Protein AF-A0AA97DVW9-F1 (afdb_monomer)

Sequence (225 aa):
MILDAFKMPPRTAIQIADRVIATLSNMPKGSKIDILMLTTLLCFNEEDSKQFQRIISDDFSYKDKNDKEKGITGYIENRFSHYKSDFEMHFNPQIDHPKFDVVQRPFRENNYPEGTYLIPFLNYLQDLCSIYTSAYDGSMIKFSLLGTSGIEGTKYQRAQAELYEKQQRRGKYDIEKPFSEGALWLETLYYQGCFYDVTLSKYADYVELASALDWIDGDTSSDNA

pLDDT: mean 79.71, std 15.18, range [34.66, 94.12]

Structure (mmCIF, N/CA/C/O backbone):
data_AF-A0AA97DVW9-F1
#
_entry.id   AF-A0AA97DVW9-F1
#
loop_
_atom_site.group_PDB
_atom_site.id
_atom_site.type_symbol
_atom_site.label_atom_id
_atom_site.label_alt_id
_atom_site.label_comp_id
_atom_site.label_asym_id
_atom_site.label_entity_id
_atom_site.label_seq_id
_atom_site.pdbx_PDB_ins_code
_atom_site.Cartn_x
_atom_site.Cartn_y
_atom_site.Cartn_z
_atom_site.occupancy
_atom_site.B_iso_or_equiv
_atom_site.auth_seq_id
_atom_site.auth_comp_id
_atom_site.auth_asym_id
_atom_site.auth_atom_id
_atom_site.pdbx_PDB_model_num
ATOM 1 N N . MET A 1 1 ? 6.714 1.897 11.878 1.00 77.38 1 MET A N 1
ATOM 2 C CA . MET A 1 1 ? 6.278 2.871 10.853 1.00 77.38 1 MET A CA 1
ATOM 3 C C . MET A 1 1 ? 4.759 3.019 10.771 1.00 77.38 1 MET A C 1
ATOM 5 O O . MET A 1 1 ? 4.289 4.052 11.211 1.00 77.38 1 MET A O 1
ATOM 9 N N . ILE A 1 2 ? 3.963 2.037 10.300 1.00 88.00 2 ILE A N 1
ATOM 10 C CA . ILE A 1 2 ? 2.479 2.154 10.339 1.00 88.00 2 ILE A CA 1
ATOM 11 C C . ILE A 1 2 ? 1.990 2.275 11.789 1.00 88.00 2 ILE A C 1
ATOM 13 O O . ILE A 1 2 ? 1.338 3.249 12.140 1.00 88.00 2 ILE A O 1
ATOM 17 N N . LEU A 1 3 ? 2.383 1.337 12.654 1.00 91.25 3 LEU A N 1
ATOM 18 C CA . LEU A 1 3 ? 2.019 1.350 14.078 1.00 91.25 3 LEU A CA 1
ATOM 19 C C . LEU A 1 3 ? 2.418 2.675 14.758 1.00 91.25 3 LEU A C 1
ATOM 21 O O . LEU A 1 3 ? 1.626 3.259 15.494 1.00 91.25 3 LEU A O 1
ATOM 25 N N . ASP A 1 4 ? 3.601 3.200 14.429 1.00 89.00 4 ASP A N 1
ATOM 26 C CA . ASP A 1 4 ? 4.092 4.483 14.951 1.00 89.00 4 ASP A CA 1
ATOM 27 C C . ASP A 1 4 ? 3.303 5.685 14.414 1.00 89.00 4 ASP A C 1
ATOM 29 O O . ASP A 1 4 ? 3.023 6.618 15.164 1.00 89.00 4 ASP A O 1
ATOM 33 N N . ALA A 1 5 ? 2.915 5.677 13.133 1.00 89.81 5 ALA A N 1
ATOM 34 C CA . ALA A 1 5 ? 2.100 6.731 12.523 1.00 89.81 5 ALA A CA 1
ATOM 35 C C . ALA A 1 5 ? 0.722 6.840 13.193 1.00 89.81 5 ALA A C 1
ATOM 37 O O . ALA A 1 5 ? 0.203 7.938 13.423 1.00 89.81 5 ALA A O 1
ATOM 38 N N . PHE A 1 6 ? 0.163 5.691 13.565 1.00 91.69 6 PHE A N 1
ATOM 39 C CA . PHE A 1 6 ? -1.062 5.587 14.349 1.00 91.69 6 PHE A CA 1
ATOM 40 C C . PHE A 1 6 ? -0.841 5.807 15.853 1.00 91.69 6 PHE A C 1
ATOM 42 O O . PHE A 1 6 ? -1.810 5.948 16.591 1.00 91.69 6 PHE A O 1
ATOM 49 N N . LYS A 1 7 ? 0.416 5.926 16.305 1.00 92.19 7 LYS A N 1
ATOM 50 C CA . LYS A 1 7 ? 0.812 6.064 17.717 1.00 92.19 7 LYS A CA 1
ATOM 51 C C . LYS A 1 7 ? 0.292 4.919 18.590 1.00 92.19 7 LYS A C 1
ATOM 53 O O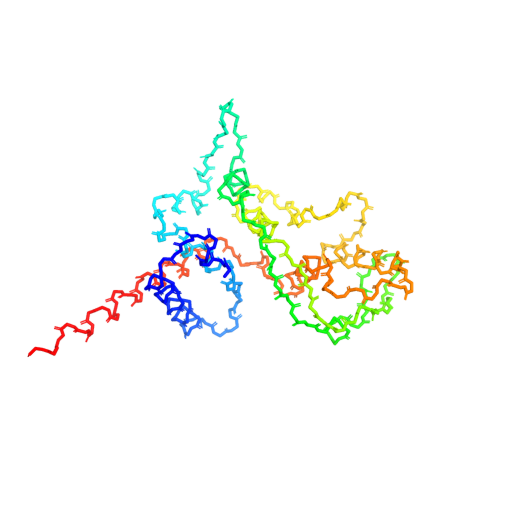 . LYS A 1 7 ? -0.085 5.134 19.742 1.00 92.19 7 LYS A O 1
ATOM 58 N N . MET A 1 8 ? 0.282 3.708 18.038 1.00 93.50 8 MET A N 1
ATOM 59 C CA . MET A 1 8 ? -0.16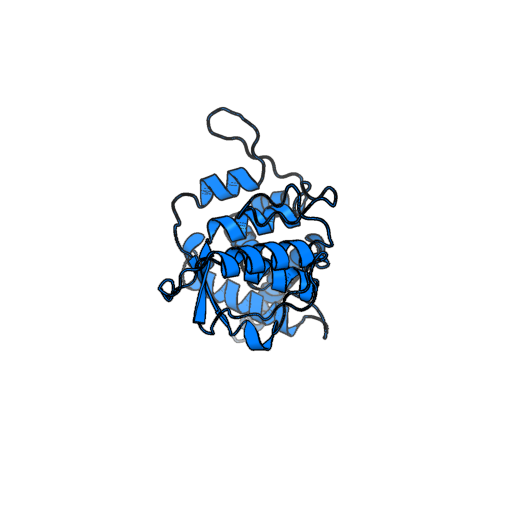9 2.516 18.746 1.00 93.50 8 MET A CA 1
ATOM 60 C C . MET A 1 8 ? 0.752 2.234 19.944 1.00 93.50 8 MET A C 1
ATOM 62 O O . MET A 1 8 ? 1.974 2.183 19.773 1.00 93.50 8 MET A O 1
ATOM 66 N N . PRO A 1 9 ? 0.209 2.040 21.161 1.00 94.12 9 PRO A N 1
ATOM 67 C CA . PRO A 1 9 ? 1.008 1.630 22.309 1.00 94.12 9 PRO A CA 1
ATOM 68 C C . PRO A 1 9 ? 1.728 0.299 22.041 1.00 94.12 9 PRO A C 1
ATOM 70 O O . PRO A 1 9 ? 1.182 -0.540 21.325 1.00 94.12 9 PRO A O 1
ATOM 73 N N . PRO A 1 10 ? 2.890 0.029 22.669 1.00 93.50 10 PRO A N 1
ATOM 74 C CA . PRO A 1 10 ? 3.650 -1.201 22.425 1.00 93.50 10 PRO A CA 1
ATOM 75 C C . PRO A 1 10 ? 2.830 -2.489 22.572 1.00 93.50 10 PRO A C 1
ATOM 77 O O . PRO A 1 10 ? 2.961 -3.399 21.762 1.00 93.50 10 PRO A O 1
ATOM 80 N N . ARG A 1 11 ? 1.938 -2.553 23.570 1.00 92.12 11 ARG A N 1
ATOM 81 C CA . ARG A 1 11 ? 1.047 -3.705 23.770 1.00 92.12 11 ARG A CA 1
ATOM 82 C C . ARG A 1 11 ? 0.093 -3.903 22.587 1.00 92.12 11 ARG A C 1
ATOM 84 O O . ARG A 1 11 ? -0.017 -5.011 22.081 1.00 92.12 11 ARG A O 1
ATOM 91 N N . THR A 1 12 ? -0.552 -2.833 22.138 1.00 92.94 12 THR A N 1
ATOM 92 C CA . THR A 1 12 ? -1.476 -2.849 20.998 1.00 92.94 12 THR A CA 1
ATOM 93 C C . THR A 1 12 ? -0.752 -3.171 19.692 1.00 92.94 12 THR A C 1
ATOM 95 O O . THR A 1 12 ? -1.245 -3.937 18.875 1.00 92.94 12 THR A O 1
ATOM 98 N N . ALA A 1 13 ? 0.461 -2.645 19.512 1.00 93.44 13 ALA A N 1
ATOM 99 C CA . ALA A 1 13 ? 1.321 -2.960 18.377 1.00 93.44 13 ALA A CA 1
ATOM 100 C C . ALA A 1 13 ? 1.646 -4.463 18.285 1.00 93.44 13 ALA A C 1
ATOM 102 O O . ALA A 1 13 ? 1.588 -5.026 17.194 1.00 93.44 13 ALA A O 1
ATOM 103 N N . ILE A 1 14 ? 1.941 -5.109 19.421 1.00 91.56 14 ILE A N 1
ATOM 104 C CA . ILE A 1 14 ? 2.152 -6.564 19.496 1.00 91.56 14 ILE A CA 1
ATOM 105 C C . ILE A 1 14 ? 0.872 -7.309 19.107 1.00 91.56 14 ILE A C 1
ATOM 107 O O . ILE A 1 14 ? 0.920 -8.157 18.226 1.00 91.56 14 ILE A O 1
ATOM 111 N N . GLN A 1 15 ? -0.279 -6.925 19.667 1.00 91.44 15 GLN A N 1
ATOM 112 C CA . GLN A 1 15 ? -1.566 -7.554 19.339 1.00 91.44 15 GLN A CA 1
ATOM 113 C C . GLN A 1 15 ? -1.903 -7.448 17.846 1.00 91.44 15 GLN A C 1
ATOM 115 O O . GLN A 1 15 ? -2.330 -8.420 17.232 1.00 91.44 15 GLN A O 1
ATOM 120 N N . ILE A 1 16 ? -1.664 -6.289 17.226 1.00 93.50 16 ILE A N 1
ATOM 121 C CA . ILE A 1 16 ? -1.853 -6.118 15.780 1.00 93.50 16 ILE A CA 1
ATOM 122 C C . ILE A 1 16 ? -0.906 -7.035 14.991 1.00 93.50 16 ILE A C 1
ATOM 124 O O . ILE A 1 16 ? -1.326 -7.629 13.999 1.00 93.50 16 ILE A O 1
ATOM 128 N N . ALA A 1 17 ? 0.353 -7.181 15.413 1.00 93.00 17 ALA A N 1
ATOM 129 C CA . ALA A 1 17 ? 1.296 -8.084 14.756 1.00 93.00 17 ALA A CA 1
ATOM 130 C C . ALA A 1 17 ? 0.859 -9.556 14.869 1.00 93.00 17 ALA A C 1
ATOM 132 O O . ALA A 1 17 ? 0.871 -10.268 13.863 1.00 93.00 17 ALA A O 1
ATOM 133 N N . ASP A 1 18 ? 0.410 -9.987 16.049 1.00 91.19 18 ASP A N 1
ATOM 134 C CA . ASP A 1 18 ? -0.100 -11.343 16.281 1.00 91.19 18 ASP A CA 1
ATOM 135 C C . ASP A 1 18 ? -1.330 -11.622 15.406 1.00 91.19 18 ASP A C 1
ATOM 137 O O . ASP A 1 18 ? -1.382 -12.635 14.706 1.00 91.19 18 ASP A O 1
ATOM 141 N N . ARG A 1 19 ? -2.262 -10.664 15.320 1.00 92.56 19 ARG A N 1
ATOM 142 C CA . ARG A 1 19 ? -3.425 -10.711 14.418 1.00 92.56 19 ARG A CA 1
ATOM 143 C C . ARG A 1 19 ? -3.036 -10.866 12.948 1.00 92.56 19 ARG A C 1
ATOM 145 O O . ARG A 1 19 ? -3.650 -11.656 12.227 1.00 92.56 19 ARG A O 1
ATOM 152 N N . VAL A 1 20 ? -2.014 -10.140 12.484 1.00 93.88 20 VAL A N 1
ATOM 153 C CA . VAL A 1 20 ? -1.488 -10.287 11.114 1.00 93.88 20 VAL A CA 1
ATOM 154 C C . VAL A 1 20 ? -0.948 -11.703 10.902 1.00 93.88 20 VAL A C 1
ATOM 156 O O . VAL A 1 20 ? -1.307 -12.348 9.918 1.00 93.88 20 VAL A O 1
ATOM 159 N N . ILE A 1 21 ? -0.135 -12.221 11.828 1.00 91.81 21 ILE A N 1
ATOM 160 C CA . ILE A 1 21 ? 0.444 -13.573 11.744 1.00 91.81 21 ILE A CA 1
ATOM 161 C C . ILE A 1 21 ? -0.654 -14.644 11.730 1.00 91.81 21 ILE A C 1
ATOM 163 O O . ILE A 1 21 ? -0.616 -15.568 10.909 1.00 91.81 21 ILE A O 1
ATOM 167 N N . ALA A 1 22 ? -1.646 -14.513 12.608 1.00 89.94 22 ALA A N 1
ATOM 168 C CA . ALA A 1 22 ? -2.754 -15.447 12.727 1.00 89.94 22 ALA A CA 1
ATOM 169 C C . ALA A 1 22 ? -3.625 -15.441 11.461 1.00 89.94 22 ALA A C 1
ATOM 171 O O . ALA A 1 22 ? -3.976 -16.505 10.946 1.00 89.94 22 ALA A O 1
ATOM 172 N N . THR A 1 23 ? -3.880 -14.258 10.891 1.00 91.00 23 THR A N 1
ATOM 173 C CA . THR A 1 23 ? -4.564 -14.119 9.597 1.00 91.00 23 THR A CA 1
ATOM 174 C C . THR A 1 23 ? -3.792 -14.852 8.505 1.00 91.00 23 THR A C 1
ATOM 176 O O . THR A 1 23 ? -4.344 -15.743 7.865 1.00 91.00 23 THR A O 1
ATOM 179 N N . LEU A 1 24 ? -2.497 -14.558 8.338 1.00 91.00 24 LEU A N 1
ATOM 180 C CA . LEU A 1 24 ? -1.650 -15.192 7.318 1.00 91.00 24 LEU A CA 1
ATOM 181 C C . LEU A 1 24 ? -1.609 -16.722 7.452 1.00 91.00 24 LEU A C 1
ATOM 183 O O . LEU A 1 24 ? -1.625 -17.428 6.445 1.00 91.00 24 LEU A O 1
ATOM 187 N N . SER A 1 25 ? -1.593 -17.236 8.683 1.00 89.62 25 SER A N 1
ATOM 188 C CA . SER A 1 25 ? -1.549 -18.677 8.967 1.00 89.62 25 SER A CA 1
ATOM 189 C C . SER A 1 25 ? -2.852 -19.404 8.622 1.00 89.62 25 SER A C 1
ATOM 191 O O . SER A 1 25 ? -2.826 -20.593 8.308 1.00 89.62 25 SER A O 1
ATOM 193 N N . ASN A 1 26 ? -3.983 -18.694 8.651 1.00 88.00 26 ASN A N 1
ATOM 194 C CA . ASN A 1 26 ? -5.309 -19.239 8.350 1.00 88.00 26 ASN A CA 1
ATOM 195 C C . ASN A 1 26 ? -5.784 -18.927 6.921 1.00 88.00 26 ASN A C 1
ATOM 197 O O . ASN A 1 26 ? -6.848 -19.385 6.500 1.00 88.00 26 ASN A O 1
ATOM 201 N N . MET A 1 27 ? -5.001 -18.175 6.144 1.00 86.56 27 MET A N 1
ATOM 202 C CA . MET A 1 27 ? -5.332 -17.880 4.756 1.00 86.56 27 MET A CA 1
ATOM 203 C C . MET A 1 27 ? -5.200 -19.126 3.863 1.00 86.56 27 MET A C 1
ATOM 205 O O . MET A 1 27 ? -4.214 -19.866 3.951 1.00 86.56 27 MET A O 1
ATOM 209 N N . PRO A 1 28 ? -6.141 -19.348 2.924 1.00 85.75 28 PRO A N 1
ATOM 210 C CA . PRO A 1 28 ? -6.018 -20.417 1.943 1.00 85.75 28 PRO A CA 1
ATOM 211 C C . PRO A 1 28 ? -4.732 -20.285 1.123 1.00 85.75 28 PRO A C 1
ATOM 213 O O . PRO A 1 28 ? -4.344 -19.179 0.727 1.00 85.75 28 PRO A O 1
ATOM 216 N N . LYS A 1 29 ? -4.099 -21.417 0.798 1.00 85.81 29 LYS A N 1
ATOM 217 C CA . LYS A 1 29 ? -2.901 -21.439 -0.055 1.00 85.81 29 LYS A CA 1
ATOM 218 C C . LYS A 1 29 ? -3.164 -20.730 -1.386 1.00 85.81 29 LYS A C 1
ATOM 220 O O . LYS A 1 29 ? -4.177 -20.973 -2.034 1.00 85.81 29 LYS A O 1
ATOM 225 N N . GLY A 1 30 ? -2.221 -19.884 -1.797 1.00 82.94 30 GLY A N 1
ATOM 226 C CA . GLY A 1 30 ? -2.324 -19.087 -3.023 1.00 82.94 30 GLY A CA 1
ATOM 227 C C . GLY A 1 30 ? -3.116 -17.785 -2.870 1.00 82.94 30 GLY A C 1
ATOM 228 O O . GLY A 1 30 ? -3.254 -17.050 -3.846 1.00 82.94 30 GLY A O 1
ATOM 229 N N . SER A 1 31 ? -3.612 -17.468 -1.668 1.00 86.19 31 SER A N 1
ATOM 230 C CA . SER A 1 31 ? -4.199 -16.155 -1.394 1.00 86.19 31 SER A CA 1
ATOM 231 C C . SER A 1 31 ? -3.143 -15.054 -1.475 1.00 86.19 31 SER A C 1
ATOM 233 O O . SER A 1 31 ? -2.007 -15.234 -1.042 1.00 86.19 31 SER A O 1
ATOM 235 N N . LYS A 1 32 ? -3.539 -13.900 -2.015 1.00 87.56 32 LYS A N 1
ATOM 236 C CA . LYS A 1 32 ? -2.714 -12.691 -2.084 1.00 87.56 32 LYS A CA 1
ATOM 237 C C . LYS A 1 32 ? -3.139 -11.724 -0.992 1.00 87.56 32 LYS A C 1
ATOM 239 O O . LYS A 1 32 ? -4.334 -11.599 -0.713 1.00 87.56 32 LYS A O 1
ATOM 244 N N . ILE A 1 33 ? -2.161 -11.052 -0.401 1.00 88.50 33 ILE A N 1
ATOM 245 C CA . ILE A 1 33 ? -2.391 -10.032 0.612 1.00 88.50 33 ILE A CA 1
ATOM 246 C C . ILE A 1 33 ? -1.240 -9.038 0.641 1.00 88.50 33 ILE A C 1
ATOM 248 O O . ILE A 1 33 ? -0.072 -9.411 0.714 1.00 88.50 33 ILE A O 1
ATOM 252 N N . ASP A 1 34 ? -1.590 -7.765 0.590 1.00 88.62 34 ASP A N 1
ATOM 253 C CA . ASP A 1 34 ? -0.724 -6.683 1.033 1.00 88.62 34 ASP A CA 1
ATOM 254 C C . ASP A 1 34 ? -0.814 -6.563 2.563 1.00 88.62 34 ASP A C 1
ATOM 256 O O . ASP A 1 34 ? -1.855 -6.207 3.124 1.00 88.62 34 ASP A O 1
ATOM 260 N N . ILE A 1 35 ? 0.288 -6.900 3.232 1.00 90.62 35 ILE A N 1
ATOM 261 C CA . ILE A 1 35 ? 0.409 -6.890 4.693 1.00 90.62 35 ILE A CA 1
ATOM 262 C C . ILE A 1 35 ? 0.379 -5.458 5.242 1.00 90.62 35 ILE A C 1
ATOM 264 O O . ILE A 1 35 ? -0.155 -5.232 6.330 1.00 90.62 35 ILE A O 1
ATOM 268 N N . LEU A 1 36 ? 0.914 -4.480 4.504 1.00 90.19 36 LEU A N 1
ATOM 269 C CA . LEU A 1 36 ? 0.889 -3.076 4.909 1.00 90.19 36 LEU A CA 1
ATOM 270 C C . LEU A 1 36 ? -0.551 -2.553 4.888 1.00 90.19 36 LEU A C 1
ATOM 272 O O . LEU A 1 36 ? -0.959 -1.840 5.806 1.00 90.19 36 LEU A O 1
ATOM 276 N N . MET A 1 37 ? -1.345 -2.965 3.896 1.00 87.38 37 MET A N 1
ATOM 277 C CA . MET A 1 37 ? -2.781 -2.678 3.842 1.00 87.38 37 MET A CA 1
ATOM 278 C C . MET A 1 37 ? -3.534 -3.315 5.014 1.00 87.38 37 MET A C 1
ATOM 280 O O . MET A 1 37 ? -4.209 -2.603 5.758 1.00 87.38 37 MET A O 1
ATOM 284 N N . LEU A 1 38 ? -3.358 -4.621 5.255 1.00 91.12 38 LEU A N 1
ATOM 285 C CA . LEU A 1 38 ? -4.006 -5.293 6.390 1.00 91.12 38 LEU A CA 1
ATOM 286 C C . LEU A 1 38 ? -3.663 -4.607 7.722 1.00 91.12 38 LEU A C 1
ATOM 288 O O . LEU A 1 38 ? -4.554 -4.300 8.510 1.00 91.12 38 LEU A O 1
ATOM 292 N N . THR A 1 39 ? -2.381 -4.316 7.950 1.00 92.94 39 THR A N 1
ATOM 293 C CA . THR A 1 39 ? -1.915 -3.641 9.172 1.00 92.94 39 THR A CA 1
ATOM 294 C C . THR A 1 39 ? -2.556 -2.262 9.326 1.00 92.94 39 THR A C 1
ATOM 296 O O . THR A 1 39 ? -2.963 -1.887 10.420 1.00 92.94 39 THR A O 1
ATOM 299 N N . THR A 1 40 ? -2.684 -1.512 8.230 1.00 91.00 40 THR A N 1
ATOM 300 C CA . THR A 1 40 ? -3.312 -0.183 8.228 1.00 91.00 40 THR A CA 1
ATOM 301 C C . THR A 1 40 ? -4.783 -0.260 8.636 1.00 91.00 40 THR A C 1
ATOM 303 O O . THR A 1 40 ? -5.233 0.526 9.467 1.00 91.00 40 THR A O 1
ATOM 306 N N . LEU A 1 41 ? -5.527 -1.226 8.096 1.00 90.31 41 LEU A N 1
ATOM 307 C CA . LEU A 1 41 ? -6.933 -1.429 8.443 1.00 90.31 41 LEU A CA 1
ATOM 308 C C . LEU A 1 41 ? -7.126 -1.911 9.883 1.00 90.31 41 LEU A C 1
ATOM 310 O O . LEU A 1 41 ? -8.031 -1.433 10.563 1.00 90.31 41 LEU A O 1
ATOM 314 N N . LEU A 1 42 ? -6.254 -2.798 10.371 1.00 92.69 42 LEU A N 1
ATOM 315 C CA . LEU A 1 42 ? -6.252 -3.214 11.775 1.00 92.69 42 LEU A CA 1
ATOM 316 C C . LEU A 1 42 ? -6.012 -2.021 12.706 1.00 92.69 42 LEU A C 1
ATOM 318 O O . LEU A 1 42 ? -6.716 -1.885 13.703 1.00 92.69 42 LEU A O 1
ATOM 322 N N . CYS A 1 43 ? -5.085 -1.123 12.358 1.00 93.12 43 CYS A N 1
ATOM 323 C CA . CYS A 1 43 ? -4.875 0.114 13.109 1.00 93.12 43 CYS A CA 1
ATOM 324 C C . CYS A 1 43 ? -6.120 1.010 13.125 1.00 93.12 43 CYS A C 1
ATOM 326 O O . CYS A 1 43 ? -6.465 1.533 14.180 1.00 93.12 43 CYS A O 1
ATOM 328 N N . PHE A 1 44 ? -6.804 1.181 11.987 1.00 91.00 44 PHE A N 1
ATOM 329 C CA . PHE A 1 44 ? -8.054 1.947 11.948 1.00 91.00 44 PHE A CA 1
ATOM 330 C C . PHE A 1 44 ? -9.136 1.332 12.834 1.00 91.00 44 PHE A C 1
ATOM 332 O O . PHE A 1 44 ? -9.798 2.058 13.572 1.00 91.00 44 PHE A O 1
ATOM 339 N N . ASN A 1 45 ? -9.303 0.009 12.776 1.00 91.94 45 ASN A N 1
ATOM 340 C CA . ASN A 1 45 ? -10.296 -0.693 13.583 1.00 91.94 45 ASN A CA 1
ATOM 341 C C . ASN A 1 45 ? -10.008 -0.582 15.088 1.00 91.94 45 ASN A C 1
ATOM 343 O O . ASN A 1 45 ? -10.933 -0.441 15.883 1.00 91.94 45 ASN A O 1
ATOM 347 N N . GLU A 1 46 ? -8.731 -0.618 15.467 1.00 92.75 46 GLU A N 1
ATOM 348 C CA . GLU A 1 46 ? -8.294 -0.486 16.857 1.00 92.75 46 GLU A CA 1
ATOM 349 C C . GLU A 1 46 ? -8.429 0.953 17.390 1.00 92.75 46 GLU A C 1
ATOM 351 O O . GLU A 1 46 ? -8.781 1.147 18.550 1.00 92.75 46 GLU A O 1
ATOM 356 N N . GLU A 1 47 ? -8.175 1.972 16.558 1.00 91.56 47 GLU A N 1
ATOM 357 C CA . GLU A 1 47 ? -8.321 3.385 16.944 1.00 91.56 47 GLU A CA 1
ATOM 358 C C . GLU A 1 47 ? -9.798 3.787 17.096 1.00 91.56 47 GLU A C 1
ATOM 360 O O . GLU A 1 47 ? -10.177 4.389 18.102 1.00 91.56 47 GLU A O 1
ATOM 365 N N . ASP A 1 48 ? -10.635 3.452 16.109 1.00 89.44 48 ASP A N 1
ATOM 366 C CA . ASP A 1 48 ? -12.081 3.682 16.140 1.00 89.44 48 ASP A CA 1
ATOM 367 C C . ASP A 1 48 ? -12.792 2.691 15.207 1.00 89.44 48 ASP A C 1
ATOM 369 O O . ASP A 1 48 ? -12.904 2.896 13.993 1.00 89.44 48 ASP A O 1
ATOM 373 N N . SER A 1 49 ? -13.341 1.628 15.794 1.00 88.31 49 SER A N 1
ATOM 374 C CA . SER A 1 49 ? -14.047 0.581 15.052 1.00 88.31 49 SER A CA 1
ATOM 375 C C . SER A 1 49 ? -15.262 1.098 14.279 1.00 88.31 49 SER A C 1
ATOM 377 O O . SER A 1 49 ? -15.557 0.599 13.195 1.00 88.31 49 SER A O 1
ATOM 379 N N . LYS A 1 50 ? -15.955 2.142 14.758 1.00 87.94 50 LYS A N 1
ATOM 380 C CA . LYS A 1 50 ? -17.082 2.738 14.019 1.00 87.94 50 LYS A CA 1
ATOM 381 C C . LYS A 1 50 ? -16.584 3.503 12.804 1.00 87.94 50 LYS A C 1
ATOM 383 O O . LYS A 1 50 ? -17.202 3.436 11.743 1.00 87.94 50 LYS A O 1
ATOM 388 N N . GLN A 1 51 ? -15.481 4.233 12.948 1.00 84.31 51 GLN A N 1
ATOM 389 C CA . GLN A 1 51 ? -14.862 4.930 11.827 1.00 84.31 51 GLN A CA 1
ATOM 390 C C . GLN A 1 51 ? -14.333 3.942 10.786 1.00 84.31 51 GLN A C 1
ATOM 392 O O . GLN A 1 51 ? -14.574 4.140 9.596 1.00 84.31 51 GLN A O 1
ATOM 397 N N . PHE A 1 52 ? -13.699 2.855 11.226 1.00 87.25 52 PHE A N 1
ATOM 398 C CA . PHE A 1 52 ? -13.286 1.757 10.357 1.00 87.25 52 PHE A CA 1
ATOM 399 C C . PHE A 1 52 ? -14.465 1.174 9.569 1.00 87.25 52 PHE A C 1
ATOM 401 O O . PHE A 1 52 ? -14.388 1.089 8.347 1.00 87.25 52 PHE A O 1
ATOM 408 N N . GLN A 1 53 ? -15.585 0.868 10.232 1.00 85.75 53 GLN A N 1
ATOM 409 C CA . GLN A 1 53 ? -16.788 0.363 9.562 1.00 85.75 53 GLN A CA 1
ATOM 410 C C . GLN A 1 53 ? -17.297 1.326 8.481 1.00 85.75 53 GLN A C 1
ATOM 412 O O . GLN A 1 53 ? -17.689 0.895 7.400 1.00 85.75 53 GLN A O 1
ATOM 417 N N . ARG A 1 54 ? -17.221 2.643 8.711 1.00 83.75 54 ARG A N 1
ATOM 418 C CA . ARG A 1 54 ? -17.555 3.652 7.689 1.00 83.75 54 ARG A CA 1
ATOM 419 C C . ARG A 1 54 ? -16.566 3.663 6.522 1.00 83.75 54 ARG A C 1
ATOM 421 O O . ARG A 1 54 ? -16.990 3.830 5.387 1.00 83.75 54 ARG A O 1
ATOM 428 N N . ILE A 1 55 ? -15.272 3.466 6.791 1.00 81.06 55 ILE A N 1
ATOM 429 C CA . ILE A 1 55 ? -14.225 3.358 5.760 1.00 81.06 55 ILE A CA 1
ATOM 430 C C . ILE A 1 55 ? -14.480 2.150 4.848 1.00 81.06 55 ILE A C 1
ATOM 432 O O . ILE A 1 55 ? -14.363 2.283 3.633 1.00 81.06 55 ILE A O 1
ATOM 436 N N . ILE A 1 56 ? -14.853 0.995 5.410 1.00 80.00 56 ILE A N 1
ATOM 437 C CA . ILE A 1 56 ? -15.065 -0.231 4.620 1.00 80.00 56 ILE A CA 1
ATOM 438 C C . ILE A 1 56 ? -16.439 -0.326 3.946 1.00 80.00 56 ILE A C 1
ATOM 440 O O . ILE A 1 56 ? -16.574 -1.042 2.959 1.00 80.00 56 ILE A O 1
ATOM 444 N N . SER A 1 57 ? -17.449 0.386 4.453 1.00 74.94 57 SER A N 1
ATOM 445 C CA . SER A 1 57 ? -18.828 0.362 3.928 1.00 74.94 57 SER A CA 1
ATOM 446 C C . SER A 1 57 ? -19.100 1.390 2.831 1.00 74.94 57 SER A C 1
ATOM 448 O O . SER A 1 57 ? -20.239 1.518 2.389 1.00 74.94 57 SER A O 1
ATOM 450 N N . ASP A 1 58 ? -18.068 2.108 2.385 1.00 67.31 58 ASP A N 1
ATOM 451 C CA . ASP A 1 58 ? -18.150 3.112 1.320 1.00 67.31 58 ASP A CA 1
ATOM 452 C C . ASP A 1 58 ? -19.012 4.355 1.644 1.00 67.31 58 ASP A C 1
ATOM 454 O O . ASP A 1 58 ? -19.232 5.221 0.802 1.00 67.31 58 ASP A O 1
ATOM 458 N N . ASP A 1 59 ? -19.449 4.484 2.901 1.00 71.62 59 ASP A N 1
ATOM 459 C CA . ASP A 1 59 ? -20.224 5.609 3.456 1.00 71.62 59 ASP A CA 1
ATOM 460 C C . ASP A 1 59 ? -19.322 6.614 4.212 1.00 71.62 59 ASP A C 1
ATOM 462 O O . ASP A 1 59 ? -19.705 7.326 5.157 1.00 71.62 59 ASP A O 1
ATOM 466 N N . PHE A 1 60 ? -18.040 6.648 3.844 1.00 78.81 60 PHE A N 1
ATOM 467 C CA . PHE A 1 60 ? -17.075 7.510 4.505 1.00 78.81 60 PHE A CA 1
ATOM 468 C C . PHE A 1 60 ? -17.133 8.937 3.960 1.00 78.81 60 PHE A C 1
ATOM 470 O O . PHE A 1 60 ? -16.598 9.251 2.898 1.00 78.81 60 PHE A O 1
ATOM 477 N N . SER A 1 61 ? -17.695 9.841 4.760 1.00 80.19 61 SER A N 1
ATOM 478 C CA . SER A 1 61 ? -17.657 11.279 4.507 1.00 80.19 61 SER A CA 1
ATOM 479 C C . SER A 1 61 ? -16.737 11.989 5.497 1.00 80.19 61 SER A C 1
ATOM 481 O O . SER A 1 61 ? -16.807 11.800 6.716 1.00 80.19 61 SER A O 1
ATOM 483 N N . TYR A 1 62 ? -15.876 12.845 4.954 1.00 83.88 62 TYR A N 1
ATOM 484 C CA . TYR A 1 62 ? -15.017 13.738 5.718 1.00 83.88 62 TYR A CA 1
ATOM 485 C C . TYR A 1 62 ? -15.032 15.121 5.082 1.00 83.88 62 TYR A C 1
ATOM 487 O O . TYR A 1 62 ? -14.910 15.259 3.860 1.00 83.88 62 TYR A O 1
ATOM 495 N N . LYS A 1 63 ? -15.172 16.142 5.927 1.00 85.94 63 LYS A N 1
ATOM 496 C CA . LYS A 1 63 ? -15.149 17.545 5.532 1.00 85.94 63 LYS A CA 1
ATOM 497 C C . LYS A 1 63 ? -13.970 18.255 6.177 1.00 85.94 63 LYS A C 1
ATOM 499 O O . LYS A 1 63 ? -13.625 17.981 7.325 1.00 85.94 63 LYS A O 1
ATOM 504 N N . ASP A 1 64 ? -13.350 19.167 5.438 1.00 84.38 64 ASP A N 1
ATOM 505 C CA . ASP A 1 64 ? -12.283 20.004 5.981 1.00 84.38 64 ASP A CA 1
ATOM 506 C C . ASP A 1 64 ? -12.822 21.143 6.868 1.00 84.38 64 ASP A C 1
ATOM 508 O O . ASP A 1 64 ? -14.024 21.297 7.088 1.00 84.38 64 ASP A O 1
ATOM 512 N N . LYS A 1 65 ? -11.908 21.975 7.383 1.00 85.00 65 LYS A N 1
ATOM 513 C CA . LYS A 1 65 ? -12.233 23.124 8.249 1.00 85.00 65 LYS A CA 1
ATOM 514 C C . LYS A 1 65 ? -13.134 24.173 7.578 1.00 85.00 65 LYS A C 1
ATOM 516 O O . LYS A 1 65 ? -13.672 25.021 8.280 1.00 85.00 65 LYS A O 1
ATOM 521 N N . ASN A 1 66 ? -13.280 24.127 6.254 1.00 87.94 66 ASN A N 1
ATOM 522 C CA . ASN A 1 66 ? -14.128 25.018 5.467 1.00 87.94 66 ASN A CA 1
ATOM 523 C C . ASN A 1 66 ? -15.440 24.331 5.035 1.00 87.94 66 ASN A C 1
ATOM 525 O O . ASN A 1 66 ? -16.085 24.798 4.099 1.00 87.94 66 ASN A O 1
ATOM 529 N N . ASP A 1 67 ? -15.813 23.216 5.675 1.00 86.00 67 ASP A N 1
ATOM 530 C CA . ASP A 1 67 ? -16.988 22.389 5.360 1.00 86.00 67 ASP A CA 1
ATOM 531 C C . ASP A 1 67 ? -16.986 21.810 3.930 1.00 86.00 67 ASP A C 1
ATOM 533 O O . ASP A 1 67 ? -18.014 21.365 3.416 1.00 86.00 67 ASP A O 1
ATOM 537 N N . LYS A 1 68 ? -15.821 21.770 3.270 1.00 86.44 68 LYS A N 1
ATOM 538 C CA . LYS A 1 68 ? -15.692 21.167 1.944 1.00 86.44 68 LYS A CA 1
ATOM 539 C C . LYS A 1 68 ? -15.508 19.662 2.078 1.00 86.44 68 LYS A C 1
ATOM 541 O O . LYS A 1 68 ? -14.626 19.210 2.805 1.00 86.44 68 LYS A O 1
ATOM 546 N N . GLU A 1 69 ? -16.296 18.895 1.333 1.00 84.50 69 GLU A N 1
ATOM 547 C CA . GLU A 1 69 ? -16.162 17.441 1.268 1.00 84.50 69 GLU A CA 1
ATOM 548 C C . GLU A 1 69 ? -14.841 17.030 0.606 1.00 84.50 69 GLU A C 1
ATOM 550 O O . GLU A 1 69 ? -14.438 17.551 -0.440 1.00 84.50 69 GLU A O 1
ATOM 555 N N . LYS A 1 70 ? -14.138 16.121 1.277 1.00 80.69 70 LYS A N 1
ATOM 556 C CA . LYS A 1 70 ? -12.790 15.669 0.929 1.00 80.69 70 LYS A CA 1
ATOM 557 C C . LYS A 1 70 ? -12.633 14.147 0.941 1.00 80.69 70 LYS A C 1
ATOM 559 O O . LYS A 1 70 ? -11.604 13.6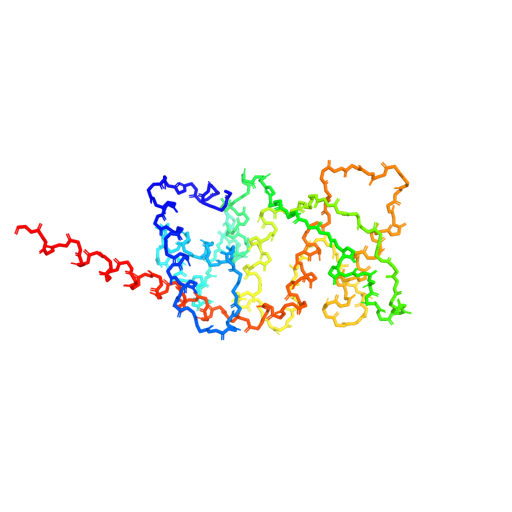57 0.477 1.00 80.69 70 LYS A O 1
ATOM 564 N N . GLY A 1 71 ? -13.624 13.424 1.467 1.00 81.69 71 GLY A N 1
ATOM 565 C CA . GLY A 1 71 ? -13.624 11.963 1.535 1.00 81.69 71 GLY A CA 1
ATOM 566 C C . GLY A 1 71 ? -12.417 11.392 2.285 1.00 81.69 71 GLY A C 1
ATOM 567 O O . GLY A 1 71 ? -11.751 12.082 3.064 1.00 81.69 71 GLY A O 1
ATOM 568 N N . ILE A 1 72 ? -12.121 10.117 2.034 1.00 80.12 72 ILE A N 1
ATOM 569 C CA . ILE A 1 72 ? -11.045 9.406 2.731 1.00 80.12 72 ILE A CA 1
ATOM 570 C C . ILE A 1 72 ? -9.660 9.992 2.440 1.00 80.12 72 ILE A C 1
ATOM 572 O O . ILE A 1 72 ? -8.870 10.149 3.365 1.00 80.12 72 ILE A O 1
ATOM 576 N N . THR A 1 73 ? -9.375 10.410 1.203 1.00 80.56 73 THR A N 1
ATOM 577 C CA . THR A 1 73 ? -8.062 10.966 0.841 1.00 80.56 73 THR A CA 1
ATOM 578 C C . THR A 1 73 ? -7.738 12.201 1.674 1.00 80.56 73 THR A C 1
ATOM 580 O O . THR A 1 73 ? -6.653 12.287 2.246 1.00 80.56 73 THR A O 1
ATOM 583 N N . GLY A 1 74 ? -8.686 13.131 1.825 1.00 83.62 74 GLY A N 1
ATOM 584 C CA . GLY A 1 74 ? -8.444 14.307 2.659 1.00 83.62 74 GLY A CA 1
ATOM 585 C C . GLY A 1 74 ? -8.460 14.021 4.159 1.00 83.62 74 GLY A C 1
ATOM 586 O O . GLY A 1 74 ? -7.824 14.757 4.914 1.00 83.62 74 GLY A O 1
ATOM 587 N N . TYR A 1 75 ? -9.141 12.961 4.603 1.00 86.88 75 TYR A N 1
ATOM 588 C CA . TYR A 1 75 ? -9.020 12.485 5.982 1.00 86.88 75 TYR A CA 1
ATOM 589 C C . TYR A 1 75 ? -7.601 11.970 6.260 1.00 86.88 75 TYR A C 1
ATOM 591 O O . TYR A 1 75 ? -6.986 12.406 7.232 1.00 86.88 75 TYR A O 1
ATOM 599 N N . ILE A 1 76 ? -7.049 11.128 5.378 1.00 87.31 76 ILE A N 1
ATOM 600 C CA . ILE A 1 76 ? -5.671 10.617 5.462 1.00 87.31 76 ILE A CA 1
ATOM 601 C C . ILE A 1 76 ? -4.662 11.767 5.445 1.00 87.31 76 ILE A C 1
ATOM 603 O O . ILE A 1 76 ? -3.810 11.845 6.331 1.00 87.31 76 ILE A O 1
ATOM 607 N N . GLU A 1 77 ? -4.791 12.698 4.494 1.00 86.69 77 GLU A N 1
ATOM 608 C CA . GLU A 1 77 ? -3.960 13.908 4.440 1.00 86.69 77 GLU A CA 1
ATOM 609 C C . GLU A 1 77 ? -3.989 14.662 5.761 1.00 86.69 77 GLU A C 1
ATOM 611 O O . GLU A 1 77 ? -2.942 14.999 6.303 1.00 86.69 77 GLU A O 1
ATOM 616 N N . ASN A 1 78 ? -5.177 14.913 6.311 1.00 89.00 78 ASN A N 1
ATOM 617 C CA . ASN A 1 78 ? -5.299 15.643 7.561 1.00 89.00 78 ASN A CA 1
ATOM 618 C C . ASN A 1 78 ? -4.644 14.881 8.723 1.00 89.00 78 ASN A C 1
ATOM 620 O O . ASN A 1 78 ? -3.781 15.436 9.411 1.00 89.00 78 ASN A O 1
ATOM 624 N N . ARG A 1 79 ? -5.001 13.601 8.887 1.00 87.94 79 ARG A N 1
ATOM 625 C CA . ARG A 1 79 ? -4.585 12.743 10.003 1.00 87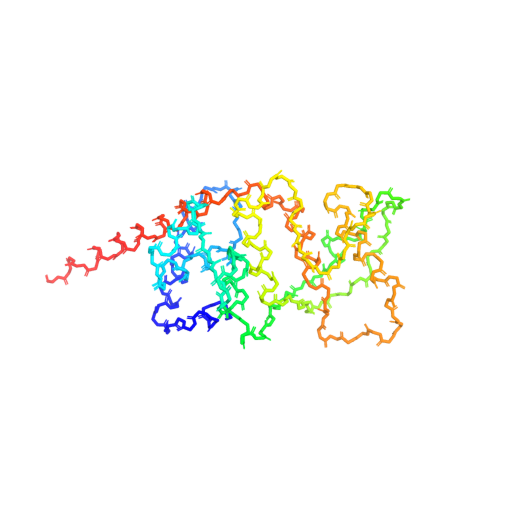.94 79 ARG A CA 1
ATOM 626 C C . ARG A 1 79 ? -3.082 12.481 10.026 1.00 87.94 79 ARG A C 1
ATOM 628 O O . ARG A 1 79 ? -2.505 12.389 11.113 1.00 87.94 79 ARG A O 1
ATOM 635 N N . PHE A 1 80 ? -2.457 12.366 8.855 1.00 89.94 80 PHE A N 1
ATOM 636 C CA . PHE A 1 80 ? -1.050 11.984 8.709 1.00 89.94 80 PHE A CA 1
ATOM 637 C C . PHE A 1 80 ? -0.159 13.090 8.124 1.00 89.94 80 PHE A C 1
ATOM 639 O O . PHE A 1 80 ? 1.033 12.861 7.949 1.00 89.94 80 PHE A O 1
ATOM 646 N N . SER A 1 81 ? -0.669 14.311 7.912 1.00 86.38 81 SER A N 1
ATOM 647 C CA . SER A 1 81 ? 0.099 15.466 7.388 1.00 86.38 81 SER A CA 1
ATOM 648 C C . SER A 1 81 ? 1.412 15.754 8.126 1.00 86.38 81 SER A C 1
ATOM 650 O O . SER A 1 81 ? 2.373 16.255 7.540 1.00 86.38 81 SER A O 1
ATOM 652 N N . HIS A 1 82 ? 1.462 15.463 9.426 1.00 84.00 82 HIS A N 1
ATOM 653 C CA . HIS A 1 82 ? 2.640 15.684 10.264 1.00 84.00 82 HIS A CA 1
ATOM 654 C C . HIS A 1 82 ? 3.649 14.527 10.224 1.00 84.00 82 HIS A C 1
ATOM 656 O O . HIS A 1 82 ? 4.764 14.680 10.723 1.00 84.00 82 HIS A O 1
ATOM 662 N N . TYR A 1 83 ? 3.277 13.383 9.650 1.00 84.69 83 TYR A N 1
ATOM 663 C CA . TYR A 1 83 ? 4.108 12.189 9.592 1.00 84.69 83 TYR A CA 1
ATOM 664 C C . TYR A 1 83 ? 4.862 12.138 8.258 1.00 84.69 83 TYR A C 1
ATOM 666 O O . TYR A 1 83 ? 4.288 11.857 7.212 1.00 84.69 83 TYR A O 1
ATOM 674 N N . LYS A 1 84 ? 6.164 12.440 8.299 1.00 79.94 84 LYS A N 1
ATOM 675 C CA . LYS A 1 84 ? 7.041 12.540 7.116 1.00 79.94 84 LYS A CA 1
ATOM 676 C C . LYS A 1 84 ? 7.982 11.342 6.949 1.00 79.94 84 LYS A C 1
ATOM 678 O O . LYS A 1 84 ? 9.111 11.514 6.509 1.00 79.94 84 LYS A O 1
ATOM 683 N N . SER A 1 85 ? 7.560 10.159 7.385 1.00 85.81 85 SER A N 1
ATOM 684 C CA . SER A 1 85 ? 8.373 8.952 7.214 1.00 85.81 85 SER A CA 1
ATOM 685 C C . SER A 1 85 ? 8.206 8.381 5.810 1.00 85.81 85 SER A C 1
ATOM 687 O O . SER A 1 85 ? 7.132 8.492 5.219 1.00 85.81 85 SER A O 1
ATOM 689 N N . ASP A 1 86 ? 9.235 7.689 5.339 1.00 88.56 86 ASP A N 1
ATOM 690 C CA . ASP A 1 86 ? 9.193 6.890 4.119 1.00 88.56 86 ASP A CA 1
ATOM 691 C C . ASP A 1 86 ? 9.205 5.399 4.473 1.00 88.56 86 ASP A C 1
ATOM 693 O O . ASP A 1 86 ? 9.847 4.999 5.448 1.00 88.56 86 ASP A O 1
ATOM 697 N N . PHE A 1 87 ? 8.513 4.574 3.682 1.00 87.38 87 PHE A N 1
ATOM 698 C CA . PHE A 1 87 ? 8.782 3.143 3.634 1.00 87.38 87 PHE A CA 1
ATOM 699 C C . PHE A 1 87 ? 10.074 2.902 2.867 1.00 87.38 87 PHE A C 1
ATOM 701 O O . PHE A 1 87 ? 10.282 3.447 1.783 1.00 87.38 87 PHE A O 1
ATOM 708 N N . GLU A 1 88 ? 10.910 2.030 3.413 1.00 91.56 88 GLU A N 1
ATOM 709 C CA . GLU A 1 88 ? 12.117 1.560 2.754 1.00 91.56 88 GLU A CA 1
ATOM 710 C C . GLU A 1 88 ? 11.853 0.198 2.118 1.00 91.56 88 GLU A C 1
ATOM 712 O O . GLU A 1 88 ? 11.561 -0.783 2.802 1.00 91.56 88 GLU A O 1
ATOM 717 N N . MET A 1 89 ? 11.975 0.133 0.796 1.00 90.94 89 MET A N 1
ATOM 718 C CA . MET A 1 89 ? 11.927 -1.109 0.038 1.00 90.94 89 MET A CA 1
ATOM 719 C C . MET A 1 89 ? 13.337 -1.452 -0.428 1.00 90.94 89 MET A C 1
ATOM 721 O O . MET A 1 89 ? 13.902 -0.778 -1.291 1.00 90.94 89 MET A O 1
ATOM 725 N N . HIS A 1 90 ? 13.921 -2.492 0.162 1.00 92.44 90 HIS A N 1
ATOM 726 C CA . HIS A 1 90 ? 15.208 -3.017 -0.272 1.00 92.44 90 HIS A CA 1
ATOM 727 C C . HIS A 1 90 ? 14.983 -4.126 -1.296 1.00 92.44 90 HIS A C 1
ATOM 729 O O . HIS A 1 90 ? 14.452 -5.181 -0.951 1.00 92.44 90 HIS A O 1
ATOM 735 N N . PHE A 1 91 ? 15.350 -3.885 -2.552 1.00 91.75 91 PHE A N 1
ATOM 736 C CA . PHE A 1 91 ? 15.164 -4.872 -3.614 1.00 91.75 91 PHE A CA 1
ATOM 737 C C . PHE A 1 91 ? 16.140 -4.654 -4.776 1.00 91.75 91 PHE A C 1
ATOM 739 O O . PHE A 1 91 ? 16.810 -3.618 -4.873 1.00 91.75 91 PHE A O 1
ATOM 746 N N . ASN A 1 92 ? 16.221 -5.651 -5.660 1.00 92.50 92 ASN A N 1
ATOM 747 C CA . ASN A 1 92 ? 17.022 -5.604 -6.878 1.00 92.50 92 ASN A CA 1
ATOM 748 C C . ASN A 1 92 ? 16.104 -5.602 -8.117 1.00 92.50 92 ASN A C 1
ATOM 750 O O . ASN A 1 92 ? 15.689 -6.668 -8.577 1.00 92.50 92 ASN A O 1
ATOM 754 N N . PRO A 1 93 ? 15.828 -4.423 -8.702 1.00 92.75 93 PRO A N 1
ATOM 755 C CA . PRO A 1 93 ? 14.947 -4.312 -9.859 1.00 92.75 93 PRO A CA 1
ATOM 756 C C . PRO A 1 93 ? 15.397 -5.123 -11.077 1.00 92.75 93 PRO A C 1
ATOM 758 O O . PRO A 1 93 ? 14.567 -5.494 -11.901 1.00 92.75 93 PRO A O 1
ATOM 761 N N . GLN A 1 94 ? 16.697 -5.389 -11.224 1.00 92.00 94 GLN A N 1
ATOM 762 C CA . GLN A 1 94 ? 17.234 -6.077 -12.401 1.00 92.00 94 GLN A CA 1
ATOM 763 C C . GLN A 1 94 ? 16.963 -7.584 -12.371 1.00 92.00 94 GLN A C 1
ATOM 765 O O . GLN A 1 94 ? 16.975 -8.216 -13.425 1.00 92.00 94 GLN A O 1
ATOM 770 N N . ILE A 1 95 ? 16.719 -8.154 -11.186 1.00 89.94 95 ILE A N 1
ATOM 771 C CA . ILE A 1 95 ? 16.365 -9.570 -11.031 1.00 89.94 95 ILE A CA 1
ATOM 772 C C . ILE A 1 95 ? 14.909 -9.786 -11.446 1.00 89.94 95 ILE A C 1
ATOM 774 O O . ILE A 1 95 ? 14.635 -10.622 -12.305 1.00 89.94 95 ILE A O 1
ATOM 778 N N . ASP A 1 96 ? 13.992 -9.004 -10.877 1.00 85.50 96 ASP A N 1
ATOM 779 C CA . ASP A 1 96 ? 12.550 -9.196 -11.079 1.00 85.50 96 ASP A CA 1
ATOM 780 C C . ASP A 1 96 ? 12.048 -8.556 -12.383 1.00 85.50 96 ASP A C 1
ATOM 782 O O . ASP A 1 96 ? 11.123 -9.057 -13.028 1.00 85.50 96 ASP A O 1
ATOM 786 N N . HIS A 1 97 ? 12.694 -7.467 -12.808 1.00 90.31 97 HIS A N 1
ATOM 787 C CA . HIS A 1 97 ? 12.351 -6.692 -13.998 1.00 90.31 97 HIS A CA 1
ATOM 788 C C . HIS A 1 97 ? 13.602 -6.366 -14.825 1.00 90.31 97 HIS A C 1
ATOM 790 O O . HIS A 1 97 ? 13.975 -5.198 -14.937 1.00 90.31 97 HIS A O 1
ATOM 796 N N . PRO A 1 98 ? 14.257 -7.351 -15.465 1.00 91.25 98 PRO A N 1
ATOM 797 C CA . PRO A 1 98 ? 15.474 -7.105 -16.245 1.00 91.25 98 PRO A CA 1
ATOM 798 C C . PRO A 1 98 ? 15.244 -6.142 -17.418 1.00 91.25 98 PRO A C 1
ATOM 800 O O . PRO A 1 98 ? 16.172 -5.478 -17.878 1.00 91.25 98 PRO A O 1
ATOM 803 N N . LYS A 1 99 ? 14.001 -6.049 -17.910 1.00 92.69 99 LYS A N 1
ATOM 804 C CA . LYS A 1 99 ? 13.619 -5.149 -18.996 1.00 92.69 9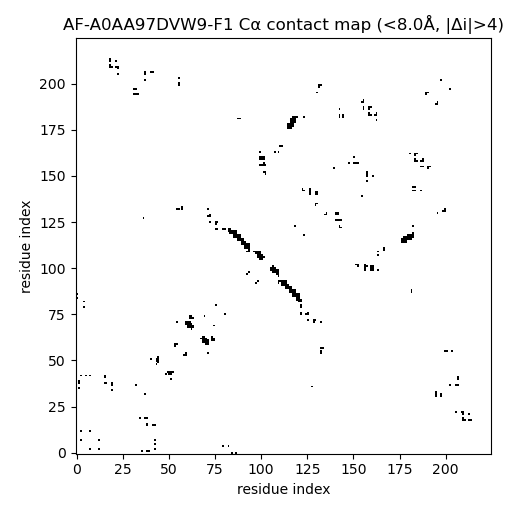9 LYS A CA 1
ATOM 805 C C . LYS A 1 99 ? 12.281 -4.475 -18.724 1.00 92.69 99 LYS A C 1
ATOM 807 O O . LYS A 1 99 ? 11.382 -5.085 -18.151 1.00 92.69 99 LYS A O 1
ATOM 812 N N . PHE A 1 100 ? 12.138 -3.252 -19.218 1.00 90.38 100 PHE A N 1
ATOM 813 C CA . PHE A 1 100 ? 10.865 -2.545 -19.266 1.00 90.38 100 PHE A CA 1
ATOM 814 C C . PHE A 1 100 ? 10.007 -3.041 -20.435 1.00 90.38 100 PHE A C 1
ATOM 816 O O . PHE A 1 100 ? 10.472 -3.136 -21.576 1.00 90.38 100 PHE A O 1
ATOM 823 N N . ASP A 1 101 ? 8.739 -3.300 -20.149 1.00 86.94 101 ASP A N 1
ATOM 824 C CA . ASP A 1 101 ? 7.646 -3.513 -21.089 1.00 86.94 101 ASP A CA 1
ATOM 825 C C . ASP A 1 101 ? 6.902 -2.184 -21.282 1.00 86.94 101 ASP A C 1
ATOM 827 O O . ASP A 1 101 ? 6.098 -1.751 -20.458 1.00 86.94 101 ASP A O 1
ATOM 831 N N . VAL A 1 102 ? 7.225 -1.499 -22.379 1.00 83.00 102 VAL A N 1
ATOM 832 C CA . VAL A 1 102 ? 6.613 -0.225 -22.769 1.00 83.00 102 VAL A CA 1
ATOM 833 C C . VAL A 1 102 ? 6.073 -0.341 -24.188 1.00 83.00 102 VAL A C 1
ATOM 835 O O . VAL A 1 102 ? 6.756 -0.858 -25.073 1.00 83.00 102 VAL A O 1
ATOM 838 N N . VAL A 1 103 ? 4.868 0.184 -24.427 1.00 75.12 103 VAL A N 1
ATOM 839 C CA . VAL A 1 103 ? 4.115 -0.008 -25.685 1.00 75.12 103 VAL A CA 1
ATOM 840 C C . VAL A 1 103 ? 4.921 0.366 -26.928 1.00 75.12 103 VAL A C 1
ATOM 842 O O . VAL A 1 103 ? 4.952 -0.378 -27.903 1.00 75.12 103 VAL A O 1
ATOM 845 N N . GLN A 1 104 ? 5.601 1.514 -26.904 1.00 69.38 104 GLN A N 1
ATOM 846 C CA . GLN A 1 104 ? 6.286 2.038 -28.089 1.00 69.38 104 GLN A CA 1
ATOM 847 C C . GLN A 1 104 ? 7.642 1.368 -28.360 1.00 69.38 104 GLN A C 1
ATOM 849 O O . GLN A 1 104 ? 8.160 1.448 -29.476 1.00 69.38 104 GLN A O 1
ATOM 854 N N . ARG A 1 105 ? 8.273 0.766 -27.342 1.00 67.81 105 ARG A N 1
ATOM 855 C CA . ARG A 1 105 ? 9.648 0.237 -27.402 1.00 67.81 105 ARG A CA 1
ATOM 856 C C . ARG A 1 105 ? 9.834 -0.908 -26.398 1.00 67.81 105 ARG A C 1
ATOM 858 O O . ARG A 1 105 ? 10.561 -0.721 -25.421 1.00 67.81 105 ARG A O 1
ATOM 865 N N . PRO A 1 106 ? 9.212 -2.072 -26.615 1.00 66.31 106 PRO A N 1
ATOM 866 C CA . PRO A 1 106 ? 9.271 -3.154 -25.644 1.00 66.31 106 PRO A CA 1
ATOM 867 C C . PRO A 1 106 ? 10.717 -3.639 -25.443 1.00 66.31 106 PRO A C 1
ATOM 869 O O . PRO A 1 106 ? 11.540 -3.585 -26.363 1.00 66.31 106 PRO A O 1
ATOM 872 N N . PHE A 1 107 ? 11.014 -4.121 -24.234 1.00 71.88 107 PHE A N 1
ATOM 873 C CA . PHE A 1 107 ? 12.268 -4.780 -23.850 1.00 71.88 107 PHE A CA 1
ATOM 874 C C . PHE A 1 107 ? 13.506 -3.872 -23.757 1.00 71.88 107 PHE A C 1
ATOM 876 O O . PHE A 1 107 ? 14.599 -4.244 -24.193 1.00 71.88 107 PHE A O 1
ATOM 883 N N . ARG A 1 108 ? 13.367 -2.682 -23.159 1.00 85.12 108 ARG A N 1
ATOM 884 C CA . ARG A 1 108 ? 14.518 -1.823 -22.813 1.00 85.12 108 ARG A CA 1
ATOM 885 C C . ARG A 1 108 ? 15.185 -2.301 -21.533 1.00 85.12 108 ARG A C 1
ATOM 887 O O . ARG A 1 108 ? 14.488 -2.594 -20.576 1.00 85.12 108 ARG A O 1
ATOM 894 N N . GLU A 1 109 ? 16.512 -2.326 -21.510 1.00 90.56 109 GLU A N 1
ATOM 895 C CA . GLU A 1 109 ? 17.271 -2.765 -20.334 1.00 90.56 109 GLU A CA 1
ATOM 896 C C . GLU A 1 109 ? 16.964 -1.902 -19.100 1.00 90.56 109 GLU A C 1
ATOM 898 O O . GLU A 1 109 ? 16.953 -0.661 -19.161 1.00 90.56 109 GLU A O 1
ATOM 903 N N . ASN A 1 110 ? 16.729 -2.586 -17.983 1.00 91.62 110 ASN A N 1
ATOM 904 C CA . ASN A 1 110 ? 16.607 -1.980 -16.672 1.00 91.62 110 ASN A CA 1
ATOM 905 C C . ASN A 1 110 ? 17.997 -1.825 -16.041 1.00 91.62 110 ASN A C 1
ATOM 907 O O . ASN A 1 110 ? 18.685 -2.800 -15.743 1.00 91.62 110 ASN A O 1
ATOM 911 N N . ASN A 1 111 ? 18.396 -0.577 -15.818 1.00 91.06 111 ASN A N 1
ATOM 912 C CA . ASN A 1 111 ? 19.675 -0.200 -15.225 1.00 91.06 111 ASN A CA 1
ATOM 913 C C . ASN A 1 111 ? 19.514 0.357 -13.804 1.00 91.06 111 ASN A C 1
ATOM 915 O O . ASN A 1 111 ? 20.462 0.929 -13.264 1.00 91.06 111 ASN A O 1
ATOM 919 N N . TYR A 1 112 ? 18.328 0.236 -13.204 1.00 91.00 112 TYR A N 1
ATOM 920 C CA . TYR A 1 112 ? 18.145 0.582 -11.805 1.00 91.00 112 TYR A CA 1
ATOM 921 C C . TYR A 1 112 ? 18.953 -0.379 -10.926 1.00 91.00 112 TYR A C 1
ATOM 923 O O . TYR A 1 112 ? 18.790 -1.592 -11.043 1.00 91.00 112 TYR A O 1
ATOM 931 N N . PRO A 1 113 ? 19.831 0.130 -10.052 1.00 90.50 113 PRO A N 1
ATOM 932 C CA . PRO A 1 113 ? 20.698 -0.717 -9.249 1.00 90.50 113 PRO A CA 1
ATOM 933 C C . PRO A 1 113 ? 19.950 -1.320 -8.057 1.00 90.50 113 PRO A C 1
ATOM 935 O O . PRO A 1 113 ? 18.939 -0.797 -7.586 1.00 90.50 113 PRO A O 1
ATOM 938 N N . GLU A 1 114 ? 20.520 -2.374 -7.491 1.00 92.44 114 GLU A N 1
ATOM 939 C CA . GLU A 1 114 ? 20.114 -2.873 -6.183 1.00 92.44 114 GLU A CA 1
ATOM 940 C C . GLU A 1 114 ? 20.318 -1.818 -5.085 1.00 92.44 114 GLU A C 1
ATOM 942 O O . GLU A 1 114 ? 21.358 -1.138 -4.997 1.00 92.44 114 GLU A O 1
ATOM 947 N N . GLY A 1 115 ? 19.325 -1.686 -4.210 1.00 92.25 115 GLY A N 1
ATOM 948 C CA . GLY A 1 115 ? 19.423 -0.804 -3.060 1.00 92.25 115 GLY A CA 1
ATOM 949 C C . GLY A 1 115 ? 18.089 -0.513 -2.397 1.00 92.25 115 GLY A C 1
ATOM 950 O O . GLY A 1 115 ? 17.109 -1.229 -2.573 1.00 92.25 115 GLY A O 1
ATOM 951 N N . THR A 1 116 ? 18.096 0.557 -1.608 1.00 93.75 116 THR A N 1
ATOM 952 C CA . THR A 1 116 ? 16.928 1.030 -0.871 1.00 93.75 116 THR A CA 1
ATOM 953 C C . THR A 1 116 ? 16.183 2.068 -1.689 1.00 93.75 116 THR A C 1
ATOM 955 O O . THR A 1 116 ? 16.767 3.068 -2.112 1.00 93.75 116 THR A O 1
ATOM 958 N N . TYR A 1 117 ? 14.894 1.827 -1.873 1.00 92.25 117 TYR A N 1
ATOM 959 C CA . TYR A 1 117 ? 13.966 2.706 -2.554 1.00 92.25 117 TYR A CA 1
ATOM 960 C C . TYR A 1 117 ? 12.940 3.229 -1.555 1.00 92.25 117 TYR A C 1
ATOM 962 O O . TYR A 1 117 ? 12.324 2.451 -0.829 1.00 92.25 117 TYR A O 1
ATOM 970 N N . LEU A 1 118 ? 12.775 4.546 -1.515 1.00 91.50 118 LEU A N 1
ATOM 971 C CA . LEU A 1 118 ? 11.873 5.234 -0.607 1.00 91.50 118 LEU A CA 1
ATOM 972 C C . LEU A 1 118 ? 10.486 5.368 -1.219 1.00 91.50 118 LEU A C 1
ATOM 974 O O . LEU A 1 118 ? 10.328 5.739 -2.385 1.00 91.50 118 LEU A O 1
ATOM 978 N N . ILE A 1 119 ? 9.478 5.103 -0.401 1.00 90.12 119 ILE A N 1
ATOM 979 C CA . ILE A 1 119 ? 8.072 5.307 -0.728 1.00 90.12 119 ILE A CA 1
ATOM 980 C C . ILE A 1 119 ? 7.495 6.223 0.351 1.00 90.12 119 ILE A C 1
ATOM 982 O O . ILE A 1 119 ? 7.391 5.796 1.501 1.00 90.12 119 ILE A O 1
ATOM 986 N N . PRO A 1 120 ? 7.083 7.455 0.026 1.00 88.25 120 PRO A N 1
ATOM 987 C CA . PRO A 1 120 ? 6.488 8.334 1.022 1.00 88.25 120 PRO A CA 1
ATOM 988 C C . PRO A 1 120 ? 5.255 7.700 1.668 1.00 88.25 120 PRO A C 1
ATOM 990 O O . PRO A 1 120 ? 4.331 7.274 0.972 1.00 88.25 120 PRO A O 1
ATOM 993 N N . PHE A 1 121 ? 5.231 7.648 3.004 1.00 88.12 121 PHE A N 1
ATOM 994 C CA . PHE A 1 121 ? 4.173 6.969 3.757 1.00 88.12 121 PHE A CA 1
ATOM 995 C C . PHE A 1 121 ? 2.781 7.508 3.431 1.00 88.12 121 PHE A C 1
ATOM 997 O O . PHE A 1 121 ? 1.835 6.745 3.231 1.00 88.12 121 PHE A O 1
ATOM 1004 N N . LEU A 1 122 ? 2.670 8.838 3.370 1.00 86.62 122 LEU A N 1
ATOM 1005 C CA . LEU A 1 122 ? 1.409 9.506 3.086 1.00 86.62 122 LEU A CA 1
ATOM 1006 C C . LEU A 1 122 ? 0.889 9.140 1.692 1.00 86.62 122 LEU A C 1
ATOM 1008 O O . LEU A 1 122 ? -0.290 8.817 1.567 1.00 86.62 122 LEU A O 1
ATOM 1012 N N . ASN A 1 123 ? 1.776 9.116 0.692 1.00 83.00 123 ASN A N 1
ATOM 1013 C CA . ASN A 1 123 ? 1.417 8.745 -0.675 1.00 83.00 123 ASN A CA 1
ATOM 1014 C C . ASN A 1 123 ? 0.872 7.317 -0.699 1.00 83.00 123 ASN A C 1
ATOM 1016 O O . ASN A 1 123 ? -0.245 7.105 -1.151 1.00 83.00 123 ASN A O 1
ATOM 1020 N N . TYR A 1 124 ? 1.592 6.363 -0.097 1.00 85.25 124 TYR A N 1
ATOM 1021 C CA . TYR A 1 124 ? 1.126 4.980 -0.002 1.00 85.25 124 TYR A CA 1
ATOM 1022 C C . TYR A 1 124 ? -0.284 4.873 0.602 1.00 85.25 124 TYR A C 1
ATOM 1024 O O . TYR A 1 124 ? -1.129 4.180 0.043 1.00 85.25 124 TYR A O 1
ATOM 1032 N N . LEU A 1 125 ? -0.572 5.571 1.710 1.00 85.12 125 LEU A N 1
ATOM 1033 C CA . LEU A 1 125 ? -1.900 5.525 2.333 1.00 85.12 125 LEU A CA 1
ATOM 1034 C C . LEU A 1 125 ? -2.995 6.149 1.463 1.00 85.12 125 LEU A C 1
ATOM 1036 O O . LEU A 1 125 ? -4.109 5.627 1.417 1.00 85.12 125 LEU A O 1
ATOM 1040 N N . GLN A 1 126 ? -2.709 7.274 0.808 1.00 80.19 126 GLN A N 1
ATOM 1041 C CA . GLN A 1 126 ? -3.661 7.920 -0.097 1.00 80.19 126 GLN A CA 1
ATOM 1042 C C . GLN A 1 126 ? -3.966 7.022 -1.295 1.00 80.19 126 GLN A C 1
ATOM 1044 O O . GLN A 1 126 ? -5.136 6.839 -1.640 1.00 80.19 126 GLN A O 1
ATOM 1049 N N . ASP A 1 127 ? -2.923 6.432 -1.876 1.00 74.12 127 ASP A N 1
ATOM 1050 C CA . ASP A 1 127 ? -3.012 5.549 -3.030 1.00 74.12 127 ASP A CA 1
ATOM 1051 C C . ASP A 1 127 ? -3.798 4.287 -2.650 1.00 74.12 127 ASP A C 1
ATOM 1053 O O . ASP A 1 127 ? -4.787 3.962 -3.302 1.00 74.12 127 ASP A O 1
ATOM 1057 N N . LEU A 1 128 ? -3.478 3.665 -1.512 1.00 73.12 128 LEU A N 1
ATOM 1058 C CA . LEU A 1 128 ? -4.236 2.564 -0.912 1.00 73.12 128 LEU A CA 1
ATOM 1059 C C . LEU A 1 128 ? -5.722 2.901 -0.763 1.00 73.12 128 LEU A C 1
ATOM 1061 O O . LEU A 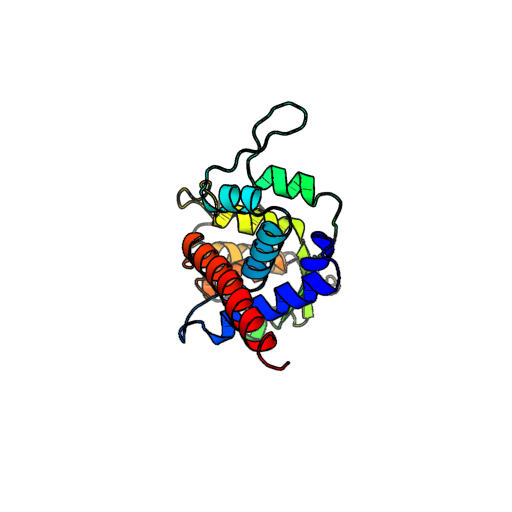1 128 ? -6.574 2.154 -1.237 1.00 73.12 128 LEU A O 1
ATOM 1065 N N . CYS A 1 129 ? -6.062 4.039 -0.156 1.00 69.81 129 CYS A N 1
ATOM 1066 C CA . CYS A 1 129 ? -7.467 4.402 0.036 1.00 69.81 129 CYS A CA 1
ATOM 1067 C C . CYS A 1 129 ? -8.182 4.642 -1.301 1.00 69.81 129 CYS A C 1
ATOM 1069 O O . CYS A 1 129 ? -9.366 4.326 -1.428 1.00 69.81 129 CYS A O 1
ATOM 1071 N N . SER A 1 130 ? -7.466 5.161 -2.305 1.00 67.75 130 SER A N 1
ATOM 1072 C CA . SER A 1 130 ? -8.007 5.395 -3.647 1.00 67.75 130 SER A CA 1
ATOM 1073 C C . SER A 1 130 ? -8.311 4.105 -4.418 1.00 67.75 130 SER A C 1
ATOM 1075 O O . SER A 1 130 ? -9.243 4.090 -5.215 1.00 67.75 130 SER A O 1
ATOM 1077 N N . ILE A 1 131 ? -7.569 3.018 -4.165 1.00 64.19 131 ILE A N 1
ATOM 1078 C CA . ILE A 1 131 ? -7.825 1.707 -4.786 1.00 64.19 131 ILE A CA 1
ATOM 1079 C C . ILE A 1 131 ? -9.152 1.127 -4.289 1.00 64.19 131 ILE A C 1
ATOM 1081 O O . ILE A 1 131 ? -9.851 0.454 -5.043 1.00 64.19 131 ILE A O 1
ATOM 1085 N N . TYR A 1 132 ? -9.477 1.353 -3.016 1.00 61.38 132 TYR A N 1
ATOM 1086 C CA . TYR A 1 132 ? -10.438 0.513 -2.306 1.00 61.38 132 TYR A CA 1
ATOM 1087 C C . TYR A 1 132 ? -11.746 1.202 -1.901 1.00 61.38 132 TYR A C 1
ATOM 1089 O O . TYR A 1 132 ? -12.724 0.502 -1.663 1.00 61.38 132 TYR A O 1
ATOM 1097 N N . THR A 1 133 ? -11.803 2.532 -1.855 1.00 58.59 133 THR A N 1
ATOM 1098 C CA . THR A 1 133 ? -13.054 3.283 -1.613 1.00 58.59 133 THR A CA 1
ATOM 1099 C C . THR A 1 133 ? -13.677 3.742 -2.941 1.00 58.59 133 THR A C 1
ATOM 1101 O O . THR A 1 133 ? -12.944 3.865 -3.920 1.00 58.59 133 THR A O 1
ATOM 1104 N N . SER A 1 134 ? -15.001 3.973 -3.000 1.00 49.06 134 SER A N 1
ATOM 1105 C CA . SER A 1 134 ? -15.893 4.311 -4.155 1.00 49.06 134 SER A CA 1
ATOM 1106 C C . SER A 1 134 ? -15.356 5.230 -5.248 1.00 49.06 134 SER A C 1
ATOM 1108 O O . SER A 1 134 ? -15.964 5.333 -6.313 1.00 49.06 134 SER A O 1
ATOM 1110 N N . ALA A 1 135 ? -14.228 5.899 -5.036 1.00 44.81 135 ALA A N 1
ATOM 1111 C CA . ALA A 1 135 ? -13.460 6.500 -6.113 1.00 44.81 135 ALA A CA 1
ATOM 1112 C C . ALA A 1 135 ? -12.963 5.472 -7.156 1.00 44.81 135 ALA A C 1
ATOM 1114 O O . ALA A 1 135 ? -12.513 5.887 -8.224 1.00 44.81 135 ALA A O 1
ATOM 1115 N N . TYR A 1 136 ? -13.064 4.160 -6.898 1.00 46.62 136 TYR A N 1
ATOM 1116 C CA . TYR A 1 136 ? -12.794 3.125 -7.896 1.00 46.62 136 TYR A CA 1
ATOM 1117 C C . TYR A 1 136 ? -13.984 2.925 -8.856 1.00 46.62 136 TYR A C 1
ATOM 1119 O O . TYR A 1 136 ? -14.672 1.907 -8.853 1.00 46.62 136 TYR A O 1
ATOM 1127 N N . ASP A 1 137 ? -14.179 3.882 -9.763 1.00 40.78 137 ASP A N 1
ATOM 1128 C CA . ASP A 1 137 ? -15.036 3.777 -10.960 1.00 40.78 137 ASP A CA 1
ATOM 1129 C C . ASP A 1 137 ? -14.423 2.866 -12.059 1.00 40.78 137 ASP A C 1
ATOM 1131 O O . ASP A 1 137 ? -14.787 2.936 -13.235 1.00 40.78 137 ASP A O 1
ATOM 1135 N N . GLY A 1 138 ? -13.443 2.027 -11.700 1.00 40.97 138 GLY A N 1
ATOM 1136 C CA . GLY A 1 138 ? -12.577 1.299 -12.629 1.00 40.97 138 GLY A CA 1
ATOM 1137 C C . GLY A 1 138 ? -11.431 2.143 -13.207 1.00 40.97 138 GLY A C 1
ATOM 1138 O O . GLY A 1 138 ? -10.533 1.592 -13.863 1.00 40.97 138 GLY A O 1
ATOM 1139 N N . SER A 1 139 ? -11.395 3.455 -12.948 1.00 39.66 139 SER A N 1
ATOM 1140 C CA . SER A 1 139 ? -10.261 4.305 -13.292 1.00 39.66 139 SER A CA 1
ATOM 1141 C C . SER A 1 139 ? -9.082 4.089 -12.334 1.00 39.66 139 SER A C 1
ATOM 1143 O O . SER A 1 139 ? -9.218 3.724 -11.176 1.00 39.66 139 SER A O 1
ATOM 1145 N N . MET A 1 140 ? -7.896 4.179 -12.942 1.00 43.78 140 MET A N 1
ATOM 1146 C CA . MET A 1 140 ? -6.534 4.272 -12.401 1.00 43.78 140 MET A CA 1
ATOM 1147 C C . MET A 1 140 ? -6.359 4.063 -10.878 1.00 43.78 140 MET A C 1
ATOM 1149 O O . MET A 1 140 ? -6.788 4.899 -10.091 1.00 43.78 140 MET A O 1
ATOM 1153 N N . ILE A 1 141 ? -5.586 3.037 -10.480 1.00 46.69 141 ILE A N 1
ATOM 1154 C CA . ILE A 1 141 ? -4.829 3.128 -9.221 1.00 46.69 141 ILE A CA 1
ATOM 1155 C C . ILE A 1 141 ? -3.864 4.278 -9.467 1.00 46.69 141 ILE A C 1
ATOM 1157 O O . ILE A 1 141 ? -2.925 4.145 -10.251 1.00 46.69 141 ILE A O 1
ATOM 1161 N N . LYS A 1 142 ? -4.193 5.456 -8.953 1.00 44.44 142 LYS A N 1
ATOM 1162 C CA . LYS A 1 142 ? -3.337 6.624 -9.079 1.00 44.44 142 LYS A CA 1
ATOM 1163 C C . LYS A 1 142 ? -2.353 6.526 -7.938 1.00 44.44 142 LYS A C 1
ATOM 1165 O O . LYS A 1 142 ? -2.615 7.130 -6.914 1.00 44.44 142 LYS A O 1
ATOM 1170 N N . PHE A 1 143 ? -1.234 5.825 -8.123 1.00 47.41 143 PHE A N 1
ATOM 1171 C CA . PHE A 1 143 ? -0.040 6.271 -7.415 1.00 47.41 143 PHE A CA 1
ATOM 1172 C C . PHE A 1 143 ? 0.254 7.663 -7.972 1.00 47.41 143 PHE A C 1
ATOM 1174 O O . PHE A 1 143 ? 0.707 7.813 -9.106 1.00 47.41 143 PHE A O 1
ATOM 1181 N N . SER A 1 144 ? -0.164 8.710 -7.257 1.00 42.06 144 SER A N 1
ATOM 1182 C CA . SER A 1 144 ? -0.218 10.091 -7.766 1.00 42.06 144 SER A CA 1
ATOM 1183 C C . SER A 1 144 ? 1.174 10.734 -7.886 1.00 42.06 144 SER A C 1
ATOM 1185 O O . SER A 1 144 ? 1.358 11.907 -7.547 1.00 42.06 144 SER A O 1
ATOM 1187 N N . LEU A 1 145 ? 2.190 9.996 -8.331 1.00 43.09 145 LEU A N 1
ATOM 1188 C CA . LEU A 1 145 ? 3.559 10.481 -8.259 1.00 43.09 145 LEU A CA 1
ATOM 1189 C C . LEU A 1 145 ? 3.995 11.322 -9.454 1.00 43.09 145 LEU A C 1
ATOM 1191 O O . LEU A 1 145 ? 4.710 12.285 -9.213 1.00 43.09 145 LEU A O 1
ATOM 1195 N N . LEU A 1 146 ? 3.501 11.112 -10.675 1.00 40.09 146 LEU A N 1
ATOM 1196 C CA . LEU A 1 146 ? 3.535 12.109 -11.755 1.00 40.09 146 LEU A CA 1
ATOM 1197 C C . LEU A 1 146 ? 2.450 11.785 -12.792 1.00 40.09 146 LEU A C 1
ATOM 1199 O O . LEU A 1 146 ? 2.059 10.640 -12.979 1.00 40.09 146 LEU A O 1
ATOM 1203 N N . GLY A 1 147 ? 1.917 12.811 -13.456 1.00 39.53 147 GLY A N 1
ATOM 1204 C CA . GLY A 1 147 ? 0.808 12.680 -14.400 1.00 39.53 147 GLY A CA 1
ATOM 1205 C C . GLY A 1 147 ? 1.054 11.644 -15.501 1.00 39.53 147 GLY A C 1
ATOM 1206 O O . GLY A 1 147 ? 1.809 11.882 -16.435 1.00 39.53 147 GLY A O 1
ATOM 1207 N N . THR A 1 148 ? 0.308 10.543 -15.457 1.00 45.09 148 THR A N 1
ATOM 1208 C CA . THR A 1 148 ? 0.226 9.531 -16.526 1.00 45.09 148 THR A CA 1
ATOM 1209 C C . THR A 1 148 ? -0.711 9.952 -17.668 1.00 45.09 148 THR A C 1
ATOM 1211 O O . THR A 1 148 ? -1.080 9.140 -18.524 1.00 45.09 148 THR A O 1
ATOM 1214 N N . SER A 1 149 ? -1.125 11.225 -17.707 1.00 44.59 149 SER A N 1
ATOM 1215 C CA . SER A 1 149 ? -1.934 11.778 -18.791 1.00 44.59 149 SER A CA 1
ATOM 1216 C C . SER A 1 149 ? -1.117 11.788 -20.086 1.00 44.59 149 SER A C 1
ATOM 1218 O O . SER A 1 149 ? -0.280 12.665 -20.283 1.00 44.59 149 SER A O 1
ATOM 1220 N N . GLY A 1 150 ? -1.368 10.811 -20.961 1.00 51.34 150 GLY A N 1
ATOM 1221 C CA . GLY A 1 150 ? -0.791 10.746 -22.308 1.00 51.34 150 GLY A CA 1
ATOM 1222 C C . GLY A 1 150 ? 0.045 9.504 -22.627 1.00 51.34 150 GLY A C 1
ATOM 1223 O O . GLY A 1 150 ? 0.451 9.357 -23.776 1.00 51.34 150 GLY A O 1
ATOM 1224 N N . ILE A 1 151 ? 0.284 8.597 -21.671 1.00 59.19 151 ILE A N 1
ATOM 1225 C CA . ILE A 1 151 ? 1.014 7.344 -21.937 1.00 59.19 151 ILE A CA 1
ATOM 1226 C C . ILE A 1 151 ? 0.018 6.240 -22.327 1.00 59.19 151 ILE A C 1
ATOM 1228 O O . ILE A 1 151 ? -0.830 5.837 -21.528 1.00 59.19 151 ILE A O 1
ATOM 1232 N N . GLU A 1 152 ? 0.114 5.749 -23.563 1.00 59.94 152 GLU A N 1
ATOM 1233 C CA . GLU A 1 152 ? -0.676 4.614 -24.058 1.00 59.94 152 GLU A CA 1
ATOM 1234 C C . GLU A 1 152 ? -0.216 3.285 -23.432 1.00 59.94 152 GLU A C 1
ATOM 1236 O O . GLU A 1 152 ? 0.969 3.091 -23.164 1.00 59.94 152 GLU A O 1
ATOM 1241 N N . GLY A 1 153 ? -1.150 2.349 -23.225 1.00 71.31 153 GLY A N 1
ATOM 1242 C CA . GLY A 1 153 ? -0.859 0.997 -22.726 1.00 71.31 153 GLY A CA 1
ATOM 1243 C C . GLY A 1 153 ? -1.689 0.554 -21.528 1.00 71.31 153 GLY A C 1
ATOM 1244 O O . GLY A 1 153 ? -2.528 1.308 -21.010 1.00 71.31 153 GLY A O 1
ATOM 1245 N N . THR A 1 154 ? -1.440 -0.688 -21.096 1.00 81.06 154 THR A N 1
ATOM 1246 C CA . THR A 1 154 ? -1.980 -1.236 -19.841 1.00 81.06 154 THR A CA 1
ATOM 1247 C C . THR A 1 154 ? -1.437 -0.463 -18.636 1.00 81.06 154 THR A C 1
ATOM 1249 O O . THR A 1 154 ? -0.423 0.227 -18.738 1.00 81.06 154 THR A O 1
ATOM 1252 N N . LYS A 1 155 ? -2.099 -0.569 -17.476 1.00 78.75 155 LYS A N 1
ATOM 1253 C CA . LYS A 1 155 ? -1.688 0.155 -16.259 1.00 78.75 155 LYS A CA 1
ATOM 1254 C C . LYS A 1 155 ? -0.230 -0.163 -15.865 1.00 78.75 155 LYS A C 1
ATOM 1256 O O . LYS A 1 155 ? 0.552 0.754 -15.643 1.00 78.75 155 LYS A O 1
ATOM 1261 N N . TYR A 1 156 ? 0.152 -1.440 -15.925 1.00 83.75 156 TYR A N 1
ATOM 1262 C CA . TYR A 1 156 ? 1.530 -1.908 -15.732 1.00 83.75 156 TYR A CA 1
ATOM 1263 C C . TYR A 1 156 ? 2.524 -1.245 -16.700 1.00 83.75 156 TYR A C 1
ATOM 1265 O O . TYR A 1 156 ? 3.534 -0.690 -16.274 1.00 83.75 156 TYR A O 1
ATOM 1273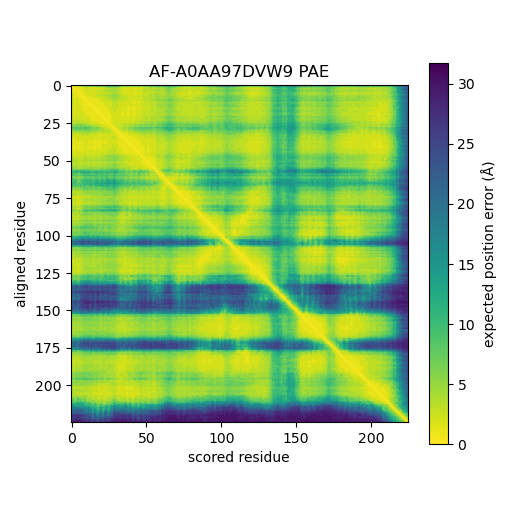 N N . GLN A 1 157 ? 2.212 -1.230 -17.999 1.00 85.88 157 GLN A N 1
ATOM 1274 C CA . GLN A 1 157 ? 3.098 -0.656 -19.018 1.00 85.88 157 GLN A CA 1
ATOM 1275 C C . GLN A 1 157 ? 3.305 0.854 -18.849 1.00 85.88 157 GLN A C 1
ATOM 1277 O O . GLN A 1 157 ? 4.365 1.369 -19.201 1.00 85.88 157 GLN A O 1
ATOM 1282 N N . ARG A 1 158 ? 2.323 1.578 -18.296 1.00 84.56 158 ARG A N 1
ATOM 1283 C CA . ARG A 1 158 ? 2.475 3.010 -17.994 1.00 84.56 158 ARG A CA 1
ATOM 1284 C C . ARG A 1 158 ? 3.436 3.251 -16.834 1.00 84.56 158 ARG A C 1
ATOM 1286 O O . ARG A 1 158 ? 4.319 4.090 -16.976 1.00 84.56 158 ARG A O 1
ATOM 1293 N N . ALA A 1 159 ? 3.312 2.488 -15.745 1.00 85.56 159 ALA A N 1
ATOM 1294 C CA . ALA A 1 159 ? 4.246 2.563 -14.618 1.00 85.56 159 ALA A CA 1
ATOM 1295 C C . ALA A 1 159 ? 5.686 2.247 -15.070 1.00 85.56 159 ALA A C 1
ATOM 1297 O O . ALA A 1 159 ? 6.630 2.973 -14.755 1.00 85.56 159 ALA A O 1
ATOM 1298 N N . GLN A 1 160 ? 5.850 1.226 -15.919 1.00 88.56 160 GLN A N 1
ATOM 1299 C CA . GLN A 1 160 ? 7.150 0.891 -16.503 1.00 88.56 160 GLN A CA 1
ATOM 1300 C C . GLN A 1 160 ? 7.681 1.955 -17.472 1.00 88.56 160 GLN A C 1
ATOM 1302 O O . GLN A 1 160 ? 8.891 2.183 -17.520 1.00 88.56 160 GLN A O 1
ATOM 1307 N N . ALA A 1 161 ? 6.809 2.634 -18.220 1.00 87.94 161 ALA A N 1
ATOM 1308 C CA . ALA A 1 161 ? 7.205 3.745 -19.082 1.00 87.94 161 ALA A CA 1
ATOM 1309 C C . ALA A 1 161 ? 7.728 4.935 -18.274 1.00 87.94 161 ALA A C 1
ATOM 1311 O O . ALA A 1 161 ? 8.754 5.505 -18.641 1.00 87.94 161 ALA A O 1
ATOM 1312 N N . GLU A 1 162 ? 7.092 5.266 -17.151 1.00 87.19 162 GLU A N 1
ATOM 1313 C CA . GLU A 1 162 ? 7.565 6.342 -16.282 1.00 87.19 162 GLU A CA 1
ATOM 1314 C C . GLU A 1 162 ? 8.917 6.007 -15.637 1.00 87.19 162 GLU A C 1
ATOM 1316 O O . GLU A 1 162 ? 9.830 6.837 -15.652 1.00 87.19 162 GLU A O 1
ATOM 1321 N N . LEU A 1 163 ? 9.086 4.777 -15.135 1.00 90.19 163 LEU A N 1
ATOM 1322 C CA . LEU A 1 163 ? 10.382 4.294 -14.644 1.00 90.19 163 LEU A CA 1
ATOM 1323 C C . LEU A 1 163 ? 11.458 4.395 -15.730 1.00 90.1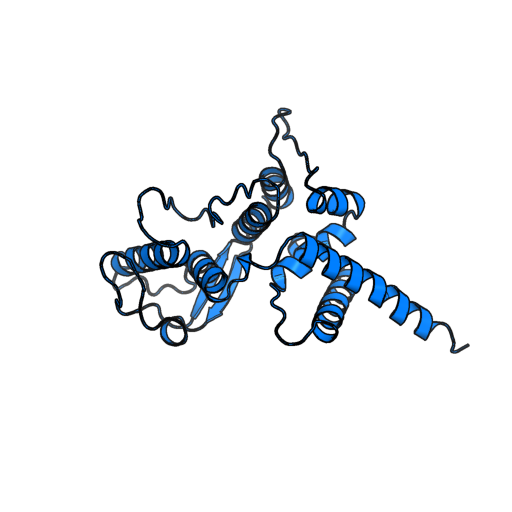9 163 LEU A C 1
ATOM 1325 O O . LEU A 1 163 ? 12.557 4.894 -15.485 1.00 90.19 163 LEU A O 1
ATOM 1329 N N . TYR A 1 164 ? 11.137 3.987 -16.957 1.00 89.69 164 TYR A N 1
ATOM 1330 C CA . TYR A 1 164 ? 12.063 4.106 -18.075 1.00 89.69 164 TYR A CA 1
ATOM 1331 C C . TYR A 1 164 ? 12.429 5.567 -18.372 1.00 89.69 164 TYR A C 1
ATOM 1333 O O . TYR A 1 164 ? 13.611 5.881 -18.533 1.00 89.69 164 TYR A O 1
ATOM 1341 N N . GLU A 1 165 ? 11.454 6.478 -18.414 1.00 87.94 165 GLU A N 1
ATOM 1342 C CA . GLU A 1 165 ? 11.708 7.906 -18.619 1.00 87.94 165 GLU A CA 1
ATOM 1343 C C . GLU A 1 165 ? 12.591 8.503 -17.521 1.00 87.94 165 GLU A C 1
ATOM 1345 O O . GLU A 1 165 ? 13.530 9.243 -17.829 1.00 87.94 165 GLU A O 1
ATOM 1350 N N . LYS A 1 166 ? 12.339 8.164 -16.251 1.00 88.31 166 LYS A N 1
ATOM 1351 C CA . LYS A 1 166 ? 13.176 8.602 -15.126 1.00 88.31 166 LYS A CA 1
ATOM 1352 C C . LYS A 1 166 ? 14.595 8.060 -15.240 1.00 88.31 166 LYS A C 1
ATOM 1354 O O . LYS A 1 166 ? 15.545 8.825 -15.076 1.00 88.31 166 LYS A O 1
ATOM 1359 N N . GLN A 1 167 ? 14.758 6.798 -15.635 1.00 89.06 167 GLN A N 1
ATOM 1360 C CA . GLN A 1 167 ? 16.073 6.226 -15.915 1.00 89.06 167 GLN A CA 1
ATOM 1361 C C . GLN A 1 167 ? 16.815 6.984 -17.025 1.00 89.06 167 GLN A C 1
ATOM 1363 O O . GLN A 1 167 ? 18.017 7.199 -16.905 1.00 89.06 167 GLN A O 1
ATOM 1368 N N . GLN A 1 168 ? 16.133 7.406 -18.099 1.00 86.00 168 GLN A N 1
ATOM 1369 C CA . GLN A 1 168 ? 16.775 8.177 -19.178 1.00 86.00 168 GLN A CA 1
ATOM 1370 C C . GLN A 1 168 ? 17.227 9.571 -18.726 1.00 86.00 168 GLN A C 1
ATOM 1372 O O . GLN A 1 168 ? 18.170 10.123 -19.290 1.00 86.00 168 GLN A O 1
ATOM 1377 N N . ARG A 1 169 ? 16.546 10.146 -17.730 1.00 84.62 169 ARG A N 1
ATOM 1378 C CA . ARG A 1 169 ? 16.862 11.469 -17.178 1.00 84.62 169 ARG A CA 1
ATOM 1379 C C . ARG A 1 169 ? 17.926 11.422 -16.080 1.00 84.62 169 ARG A C 1
ATOM 1381 O O . ARG A 1 169 ? 18.496 12.470 -15.786 1.00 84.62 169 ARG A O 1
ATOM 1388 N N . ARG A 1 170 ? 18.217 10.250 -15.497 1.00 79.38 170 ARG A N 1
ATOM 1389 C CA . ARG A 1 170 ? 19.272 10.108 -14.484 1.00 79.38 170 ARG A CA 1
ATOM 1390 C C . ARG A 1 170 ? 20.625 10.512 -15.063 1.00 79.38 170 ARG A C 1
ATOM 1392 O O . ARG A 1 170 ? 21.108 9.940 -16.042 1.00 79.38 170 ARG A O 1
ATOM 1399 N N . GLY A 1 171 ? 21.259 11.493 -14.428 1.00 68.12 171 GLY A N 1
ATOM 1400 C CA . GLY A 1 171 ? 22.641 11.843 -14.729 1.00 68.12 171 GLY A CA 1
ATOM 1401 C C . GLY A 1 171 ? 23.600 10.727 -14.302 1.00 68.12 171 GLY A C 1
ATOM 1402 O O . GLY A 1 171 ? 23.315 9.957 -13.389 1.00 68.12 171 GLY A O 1
ATOM 1403 N N . LYS A 1 172 ? 24.799 10.677 -14.899 1.00 59.88 172 LYS A N 1
ATOM 1404 C CA . LYS A 1 172 ? 25.880 9.751 -14.486 1.00 59.88 172 LYS A CA 1
ATOM 1405 C C . LYS A 1 172 ? 26.286 9.872 -13.005 1.00 59.88 172 LYS A C 1
ATOM 1407 O O . LYS A 1 172 ? 26.961 8.980 -12.503 1.00 59.88 172 LYS A O 1
ATOM 1412 N N . TYR A 1 173 ? 25.911 10.968 -12.346 1.00 52.91 173 TYR A N 1
ATOM 1413 C CA . TYR A 1 173 ? 26.267 11.298 -10.966 1.00 52.91 173 TYR A CA 1
ATOM 1414 C C . TYR A 1 173 ? 25.104 11.130 -9.971 1.00 52.91 173 TYR A C 1
ATOM 1416 O O . TYR A 1 173 ? 25.326 11.278 -8.777 1.00 52.91 173 TYR A O 1
ATOM 1424 N N . ASP A 1 174 ? 23.906 10.749 -10.434 1.00 59.78 174 ASP A N 1
ATOM 1425 C CA . ASP A 1 174 ? 22.718 10.481 -9.597 1.00 59.78 174 ASP A CA 1
ATOM 1426 C C . ASP A 1 174 ? 22.751 9.058 -9.002 1.00 59.78 174 ASP A C 1
ATOM 1428 O O . ASP A 1 174 ? 21.811 8.265 -9.099 1.00 59.78 174 ASP A O 1
ATOM 1432 N N . ILE A 1 175 ? 23.886 8.698 -8.400 1.00 62.00 175 ILE A N 1
ATOM 1433 C CA . ILE A 1 175 ? 24.049 7.459 -7.620 1.00 62.00 175 ILE A CA 1
ATOM 1434 C C . ILE A 1 175 ? 23.864 7.781 -6.129 1.00 62.00 175 ILE A C 1
ATOM 1436 O O . ILE A 1 175 ? 24.535 7.221 -5.263 1.00 62.00 175 ILE A O 1
ATOM 1440 N N . GLU A 1 176 ? 22.974 8.720 -5.810 1.00 59.47 176 GLU A N 1
ATOM 1441 C CA . GLU A 1 176 ? 22.604 8.990 -4.427 1.00 59.47 176 GLU A CA 1
ATOM 1442 C C . GLU A 1 176 ? 21.563 7.957 -3.989 1.00 59.47 176 GLU A C 1
ATOM 1444 O O . GLU A 1 176 ? 20.474 7.835 -4.553 1.00 59.47 176 GLU A O 1
ATOM 1449 N N . LYS A 1 177 ? 21.956 7.144 -3.005 1.00 70.62 177 LYS A N 1
ATOM 1450 C CA . LYS A 1 177 ? 21.049 6.298 -2.232 1.00 70.62 177 LYS A CA 1
ATOM 1451 C C . LYS A 1 177 ? 20.584 7.108 -1.017 1.00 70.62 177 LYS A C 1
ATOM 1453 O O . LYS A 1 177 ? 21.423 7.774 -0.408 1.00 70.62 177 LYS A O 1
ATOM 1458 N N . PRO A 1 178 ? 19.316 6.993 -0.600 1.00 80.50 178 PRO A N 1
ATOM 1459 C CA . PRO A 1 178 ? 18.285 6.081 -1.111 1.00 80.50 178 PRO A CA 1
ATOM 1460 C C . PRO A 1 178 ? 17.500 6.636 -2.324 1.00 80.50 178 PRO A C 1
ATOM 1462 O O . PRO A 1 178 ? 17.425 7.842 -2.536 1.00 80.50 178 PRO A O 1
ATOM 1465 N N . PHE A 1 179 ? 16.926 5.746 -3.141 1.00 85.94 179 PHE A N 1
ATOM 1466 C CA . PHE A 1 179 ? 16.283 6.089 -4.420 1.00 85.94 179 PHE A CA 1
ATOM 1467 C C . PHE A 1 179 ? 14.837 6.568 -4.245 1.00 85.94 179 PHE A C 1
ATOM 1469 O O . PHE A 1 179 ? 14.065 5.945 -3.525 1.00 85.94 179 PHE A O 1
ATOM 1476 N N . SER A 1 180 ? 14.433 7.629 -4.946 1.00 86.88 180 SER A N 1
ATOM 1477 C CA . SER A 1 180 ? 13.093 8.232 -4.807 1.00 86.88 180 SER A CA 1
ATOM 1478 C C . SER A 1 180 ? 12.004 7.556 -5.651 1.00 86.88 180 SER A C 1
ATOM 1480 O O . SER A 1 180 ? 10.821 7.859 -5.516 1.00 86.88 180 SER A O 1
ATOM 1482 N N . GLU A 1 181 ? 12.375 6.625 -6.531 1.00 88.94 181 GLU A N 1
ATOM 1483 C CA . GLU A 1 181 ? 11.450 5.935 -7.434 1.00 88.94 181 GLU A CA 1
ATOM 1484 C C . GLU A 1 181 ? 10.701 4.761 -6.777 1.00 88.94 181 GLU A C 1
ATOM 1486 O O . GLU A 1 181 ? 10.050 3.983 -7.472 1.00 88.94 181 GLU A O 1
ATOM 1491 N N . GLY A 1 182 ? 10.769 4.614 -5.449 1.00 90.19 182 GLY A N 1
ATOM 1492 C CA . GLY A 1 182 ? 10.214 3.458 -4.748 1.00 90.19 182 GLY A CA 1
ATOM 1493 C C . GLY A 1 182 ? 8.718 3.267 -4.936 1.00 90.19 182 GLY A C 1
ATOM 1494 O O . GLY A 1 182 ? 8.284 2.132 -5.107 1.00 90.19 182 GLY A O 1
ATOM 1495 N N . ALA A 1 183 ? 7.926 4.339 -4.983 1.00 86.75 183 ALA A N 1
ATOM 1496 C CA . ALA A 1 183 ? 6.484 4.176 -5.175 1.00 86.75 183 ALA A CA 1
ATOM 1497 C C . ALA A 1 183 ? 6.121 3.684 -6.587 1.00 86.75 183 ALA A C 1
ATOM 1499 O O . ALA A 1 183 ? 5.202 2.888 -6.726 1.00 86.75 183 ALA A O 1
ATOM 1500 N N . LEU A 1 184 ? 6.861 4.098 -7.625 1.00 87.31 184 LEU A N 1
ATOM 1501 C CA . LEU A 1 184 ? 6.653 3.598 -8.994 1.00 87.31 184 LEU A CA 1
ATOM 1502 C C . LEU A 1 184 ? 7.020 2.118 -9.109 1.00 87.31 184 LEU A C 1
ATOM 1504 O O . LEU A 1 184 ? 6.384 1.347 -9.832 1.00 87.31 184 LEU A O 1
ATOM 1508 N N . TRP A 1 185 ? 8.053 1.709 -8.376 1.00 91.69 185 TRP A N 1
ATOM 1509 C CA . TRP A 1 185 ? 8.405 0.303 -8.261 1.00 91.69 185 TRP A CA 1
ATOM 1510 C C . TRP A 1 185 ? 7.345 -0.490 -7.504 1.00 91.69 185 TRP A C 1
ATOM 1512 O O . TRP A 1 185 ? 6.939 -1.547 -7.981 1.00 91.69 185 TRP A O 1
ATOM 1522 N N . LEU A 1 186 ? 6.834 0.040 -6.390 1.00 88.81 186 LEU A N 1
ATOM 1523 C CA . LEU A 1 186 ? 5.729 -0.574 -5.659 1.00 88.81 186 LEU A CA 1
ATOM 1524 C C . LEU A 1 186 ? 4.490 -0.728 -6.552 1.00 88.81 186 LEU A C 1
ATOM 1526 O O . LEU A 1 186 ? 3.902 -1.804 -6.584 1.00 88.81 186 LEU A O 1
ATOM 1530 N N . GLU A 1 187 ? 4.139 0.301 -7.325 1.00 85.88 187 GLU A N 1
ATOM 1531 C CA . GLU A 1 187 ? 3.038 0.264 -8.292 1.00 85.88 187 GLU A CA 1
ATOM 1532 C C . GLU A 1 187 ? 3.234 -0.842 -9.340 1.00 85.88 187 GLU A C 1
ATOM 1534 O O . GLU A 1 187 ? 2.327 -1.635 -9.609 1.00 85.88 187 GLU A O 1
ATOM 1539 N N . THR A 1 188 ? 4.440 -0.931 -9.905 1.00 87.94 188 THR A N 1
ATOM 1540 C CA . THR A 1 188 ? 4.798 -1.956 -10.894 1.00 87.94 188 THR A CA 1
ATOM 1541 C C . THR A 1 188 ? 4.620 -3.365 -10.319 1.00 87.94 188 THR A C 1
ATOM 1543 O O . THR A 1 188 ? 3.994 -4.215 -10.959 1.00 87.94 188 THR A O 1
ATOM 1546 N N . LEU A 1 189 ? 5.100 -3.593 -9.092 1.00 88.19 189 LEU A N 1
ATOM 1547 C CA . LEU A 1 189 ? 4.949 -4.860 -8.371 1.00 88.19 189 LEU A CA 1
ATOM 1548 C C . LEU A 1 189 ? 3.477 -5.165 -8.054 1.00 88.19 189 LEU A C 1
ATOM 1550 O O . LEU A 1 189 ? 3.039 -6.309 -8.187 1.00 88.19 189 LEU A O 1
ATOM 1554 N N . TYR A 1 190 ? 2.686 -4.147 -7.703 1.00 85.50 190 TYR A N 1
ATOM 1555 C CA . TYR A 1 190 ? 1.254 -4.285 -7.427 1.00 85.50 190 TYR A CA 1
ATOM 1556 C C . TYR A 1 190 ? 0.483 -4.800 -8.645 1.00 85.50 190 TYR A C 1
ATOM 1558 O O . TYR A 1 190 ? -0.349 -5.708 -8.532 1.00 85.50 190 TYR A O 1
ATOM 1566 N N . TYR A 1 191 ? 0.782 -4.248 -9.826 1.00 83.56 191 TYR A N 1
ATOM 1567 C CA . TYR A 1 191 ? 0.160 -4.688 -11.071 1.00 83.56 191 TYR A CA 1
ATOM 1568 C C . TYR A 1 191 ? 0.665 -6.054 -11.532 1.00 83.56 191 TYR A C 1
ATOM 1570 O O . TYR A 1 191 ? -0.148 -6.877 -11.950 1.00 83.56 191 TYR A O 1
ATOM 1578 N N . GLN A 1 192 ? 1.967 -6.330 -11.433 1.00 86.19 192 GLN A N 1
ATOM 1579 C CA . GLN A 1 192 ? 2.522 -7.636 -11.804 1.00 86.19 192 GLN A CA 1
ATOM 1580 C C . GLN A 1 192 ? 1.966 -8.758 -10.919 1.00 86.19 192 GLN A C 1
ATOM 1582 O O . GLN A 1 192 ? 1.632 -9.836 -11.407 1.00 86.19 192 GLN A O 1
ATOM 1587 N N . GLY A 1 193 ? 1.839 -8.500 -9.616 1.00 84.31 193 GLY A N 1
ATOM 1588 C CA . GLY A 1 193 ? 1.280 -9.44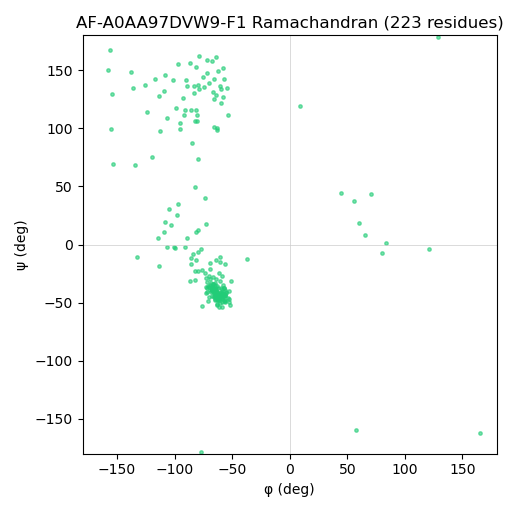1 -8.653 1.00 84.31 193 GLY A CA 1
ATOM 1589 C C . GLY A 1 193 ? -0.245 -9.548 -8.697 1.00 84.31 193 GLY A C 1
ATOM 1590 O O . GLY A 1 193 ? -0.801 -10.365 -7.968 1.00 84.31 193 GLY A O 1
ATOM 1591 N N . CYS A 1 194 ? -0.937 -8.758 -9.522 1.00 80.75 194 CYS A N 1
ATOM 1592 C CA . CYS A 1 194 ? -2.393 -8.572 -9.515 1.00 80.75 194 CYS A CA 1
ATOM 1593 C C . CYS A 1 194 ? -2.981 -8.379 -8.106 1.00 80.75 194 CYS A C 1
ATOM 1595 O O . CYS A 1 194 ? -3.978 -9.004 -7.746 1.00 80.75 194 CYS A O 1
ATOM 1597 N N . PHE A 1 195 ? -2.343 -7.548 -7.277 1.00 80.69 195 PHE A N 1
ATOM 1598 C CA . PHE A 1 195 ? -2.864 -7.222 -5.943 1.00 80.69 195 PHE A CA 1
ATOM 1599 C C . PHE A 1 195 ? -4.140 -6.374 -6.012 1.00 80.69 195 PHE A C 1
ATOM 1601 O O . PHE A 1 195 ? -4.954 -6.421 -5.099 1.00 80.69 195 PHE A O 1
ATOM 1608 N N . TYR A 1 196 ? -4.369 -5.700 -7.141 1.00 73.38 196 TYR A N 1
ATOM 1609 C CA . TYR A 1 196 ? -5.603 -4.969 -7.436 1.00 73.38 196 TYR A CA 1
ATOM 1610 C C . TYR A 1 196 ? -6.858 -5.852 -7.549 1.00 73.38 196 TYR A C 1
ATOM 1612 O O . TYR A 1 196 ? -7.965 -5.321 -7.549 1.00 73.38 196 TYR A O 1
ATOM 1620 N N . ASP A 1 197 ? -6.708 -7.178 -7.647 1.00 76.50 197 ASP A N 1
ATOM 1621 C CA . ASP A 1 197 ? -7.836 -8.120 -7.638 1.00 76.50 197 ASP A CA 1
ATOM 1622 C C . ASP A 1 197 ? -8.342 -8.423 -6.214 1.00 76.50 197 ASP A C 1
ATOM 1624 O O . ASP A 1 197 ? -9.405 -9.024 -6.039 1.00 76.50 197 ASP A O 1
ATOM 1628 N N . VAL A 1 198 ? -7.582 -8.060 -5.172 1.00 80.94 198 VAL A N 1
ATOM 1629 C CA . VAL A 1 198 ? -7.984 -8.284 -3.778 1.00 80.94 198 VAL A CA 1
ATOM 1630 C C . VAL A 1 198 ? -8.947 -7.177 -3.368 1.00 80.94 198 VAL A C 1
ATOM 1632 O O . VAL A 1 198 ? -8.530 -6.053 -3.165 1.00 80.94 198 VAL A O 1
ATOM 1635 N N . THR A 1 199 ? -10.239 -7.468 -3.246 1.00 80.25 199 THR A N 1
ATOM 1636 C CA . THR A 1 199 ? -11.253 -6.440 -2.956 1.00 80.25 199 THR A CA 1
ATOM 1637 C C . THR A 1 199 ? -11.179 -5.909 -1.522 1.00 80.25 199 THR A C 1
ATOM 1639 O O . THR A 1 199 ? -10.714 -6.600 -0.613 1.00 80.25 199 THR A O 1
ATOM 1642 N N . LEU A 1 200 ? -11.730 -4.711 -1.283 1.00 79.25 200 LEU A N 1
ATOM 1643 C CA . LEU A 1 200 ? -11.853 -4.165 0.075 1.00 79.25 200 LEU A CA 1
ATOM 1644 C C . LEU A 1 200 ? -12.682 -5.075 0.991 1.00 79.25 200 LEU A C 1
ATOM 1646 O O . LEU A 1 200 ? -12.310 -5.278 2.141 1.00 79.25 200 LEU A O 1
ATOM 1650 N N . SER A 1 201 ? -13.749 -5.686 0.466 1.00 80.12 201 SER A N 1
ATOM 1651 C CA . SER A 1 201 ? -14.540 -6.684 1.202 1.00 80.12 201 SER A CA 1
ATOM 1652 C C . SER A 1 201 ? -13.670 -7.835 1.702 1.00 80.12 201 SER A C 1
ATOM 1654 O O . SER A 1 201 ? -13.795 -8.235 2.849 1.00 80.12 201 SER A O 1
ATOM 1656 N N . LYS A 1 202 ? -12.733 -8.324 0.883 1.00 85.75 202 LYS A N 1
ATOM 1657 C CA . LYS A 1 202 ? -11.829 -9.405 1.285 1.00 85.75 202 LYS A CA 1
ATOM 1658 C C . LYS A 1 202 ? -10.863 -8.974 2.390 1.00 85.75 202 LYS A C 1
ATOM 1660 O O . LYS A 1 202 ? -10.519 -9.771 3.254 1.00 85.75 202 LYS A O 1
ATOM 1665 N N . TYR A 1 203 ? -10.442 -7.712 2.386 1.00 86.75 203 TYR A N 1
ATOM 1666 C CA . TYR A 1 203 ? -9.681 -7.141 3.495 1.00 86.75 203 TYR A CA 1
ATOM 1667 C C . TYR A 1 203 ? -10.517 -6.952 4.764 1.00 86.75 203 TYR A C 1
ATOM 1669 O O . TYR A 1 203 ? -9.992 -7.167 5.854 1.00 86.75 203 TYR A O 1
ATOM 1677 N N . ALA A 1 204 ? -11.793 -6.583 4.639 1.00 85.00 204 ALA A N 1
ATOM 1678 C CA . ALA A 1 204 ? -12.712 -6.529 5.771 1.00 85.00 204 ALA A CA 1
ATOM 1679 C C . ALA A 1 204 ? -12.880 -7.920 6.402 1.00 85.00 204 ALA A C 1
ATOM 1681 O O . ALA A 1 204 ? -12.688 -8.049 7.609 1.00 85.00 204 ALA A O 1
ATOM 1682 N N . ASP A 1 205 ? -13.076 -8.964 5.587 1.00 87.81 205 ASP A N 1
ATOM 1683 C CA . ASP A 1 205 ? -13.138 -10.357 6.051 1.00 87.81 205 ASP A CA 1
ATOM 1684 C C . ASP A 1 205 ? -11.868 -10.757 6.825 1.00 87.81 205 ASP A C 1
ATOM 1686 O O . ASP A 1 205 ? -11.937 -11.448 7.839 1.00 87.81 205 ASP A O 1
ATOM 1690 N N . TYR A 1 206 ? -10.687 -10.309 6.380 1.00 89.81 206 TYR A N 1
ATOM 1691 C CA . TYR A 1 206 ? -9.428 -10.566 7.087 1.00 89.81 206 TYR A CA 1
ATOM 1692 C C . TYR A 1 206 ? -9.335 -9.840 8.432 1.00 89.81 206 TYR A C 1
ATOM 1694 O O . TYR A 1 206 ? -8.825 -10.411 9.393 1.00 89.81 206 TYR A O 1
ATOM 1702 N N . VAL A 1 207 ? -9.828 -8.604 8.523 1.00 88.25 207 VAL A N 1
ATOM 1703 C CA . VAL A 1 207 ? -9.889 -7.863 9.794 1.00 88.25 207 VAL A CA 1
ATOM 1704 C C . VAL A 1 207 ? -10.887 -8.509 10.759 1.00 88.25 207 VAL A C 1
ATOM 1706 O O . VAL A 1 207 ? -10.611 -8.601 11.957 1.00 88.25 207 VAL A O 1
ATOM 1709 N N . GLU A 1 208 ? -12.022 -8.994 10.259 1.00 87.06 208 GLU A N 1
ATOM 1710 C CA . GLU A 1 208 ? -12.999 -9.737 11.059 1.00 87.06 208 GLU A CA 1
ATOM 1711 C C . GLU A 1 208 ? -12.433 -11.073 11.542 1.00 87.06 208 GLU A C 1
ATOM 1713 O O . GLU A 1 208 ? -12.535 -11.383 12.728 1.00 87.06 208 GLU A O 1
ATOM 1718 N N . LEU A 1 209 ? -11.763 -11.826 10.662 1.00 86.44 209 LEU A N 1
ATOM 1719 C CA . LEU A 1 209 ? -11.068 -13.061 11.024 1.00 86.44 209 LEU A CA 1
ATOM 1720 C C . LEU A 1 209 ? -10.026 -12.805 12.116 1.00 86.44 209 LEU A C 1
ATOM 1722 O O . LEU A 1 209 ? -10.019 -13.503 13.126 1.00 86.44 209 LEU A O 1
ATOM 1726 N N . ALA A 1 210 ? -9.183 -11.785 11.941 1.00 86.19 210 ALA A N 1
ATOM 1727 C CA . ALA A 1 210 ? -8.207 -11.372 12.944 1.00 86.19 210 ALA A CA 1
ATOM 1728 C C . ALA A 1 210 ? -8.869 -11.051 14.290 1.00 86.19 210 ALA A C 1
ATOM 1730 O O . ALA A 1 210 ? -8.390 -11.476 15.336 1.00 86.19 210 ALA A O 1
ATOM 1731 N N . SER A 1 211 ? -9.995 -10.334 14.256 1.00 82.00 211 SER A N 1
ATOM 1732 C CA . SER A 1 211 ? -10.746 -9.984 15.461 1.00 82.00 211 SER A CA 1
ATOM 1733 C C . SER A 1 211 ? -11.350 -11.216 16.131 1.00 82.00 211 SER A C 1
ATOM 1735 O O . SER A 1 211 ? -11.374 -11.266 17.350 1.00 82.00 211 SER A O 1
ATOM 1737 N N . ALA A 1 212 ? -11.822 -12.208 15.371 1.00 79.81 212 ALA A N 1
ATOM 1738 C CA . ALA A 1 212 ? -12.390 -13.446 15.907 1.00 79.81 212 ALA A CA 1
ATOM 1739 C C . ALA A 1 212 ? -11.330 -14.367 16.533 1.00 79.81 212 ALA A C 1
ATOM 1741 O O . ALA A 1 212 ? -11.601 -15.010 17.546 1.00 79.81 212 ALA A O 1
ATOM 1742 N N . LEU A 1 213 ? -10.126 -14.416 15.956 1.00 75.00 213 LEU A N 1
ATOM 1743 C CA . LEU A 1 213 ? -9.012 -15.213 16.480 1.00 75.00 213 LEU A CA 1
ATOM 1744 C C . LEU A 1 213 ? -8.575 -14.736 17.875 1.00 75.00 213 LEU A C 1
ATOM 1746 O O . LEU A 1 213 ? -8.326 -15.570 18.742 1.00 75.00 213 LEU A O 1
ATOM 1750 N N . ASP A 1 214 ? -8.622 -13.427 18.138 1.00 65.56 214 ASP A N 1
ATOM 1751 C CA . ASP A 1 214 ? -8.365 -12.867 19.473 1.00 65.56 214 ASP A CA 1
ATOM 1752 C C . ASP A 1 214 ? -9.303 -13.415 20.563 1.00 65.56 214 ASP A C 1
ATOM 1754 O O . ASP A 1 214 ? -8.887 -13.581 21.711 1.00 65.56 214 ASP A O 1
ATOM 1758 N N . TRP A 1 215 ? -10.570 -13.695 20.233 1.00 60.88 215 TRP A N 1
ATOM 1759 C CA . TRP A 1 215 ? -11.522 -14.265 21.196 1.00 60.88 215 TRP A CA 1
ATOM 1760 C C . TRP A 1 215 ? -11.198 -15.726 21.513 1.00 60.88 215 TRP A C 1
ATOM 1762 O O . TRP A 1 215 ? -11.301 -16.142 22.664 1.00 60.88 215 TRP A O 1
ATOM 1772 N N . ILE A 1 216 ? -10.763 -16.491 20.509 1.00 59.38 216 ILE A N 1
ATOM 1773 C CA . ILE A 1 216 ? -10.431 -17.914 20.664 1.00 59.38 216 ILE A CA 1
ATOM 1774 C C . ILE A 1 216 ? -9.171 -18.082 21.527 1.00 59.38 216 ILE A C 1
ATOM 1776 O O . ILE A 1 216 ? -9.139 -18.933 22.419 1.00 59.38 216 ILE A O 1
ATOM 1780 N N . ASP A 1 217 ? -8.159 -17.238 21.327 1.00 56.84 217 ASP A N 1
ATOM 1781 C CA . ASP A 1 217 ? -6.942 -17.261 22.146 1.00 56.84 217 ASP A CA 1
ATOM 1782 C C . ASP A 1 217 ? -7.182 -16.697 23.562 1.00 56.84 217 ASP A C 1
ATOM 1784 O O . ASP A 1 217 ? -6.560 -17.148 24.526 1.00 56.84 217 ASP A O 1
ATOM 1788 N N . GLY A 1 218 ? -8.135 -15.771 23.723 1.00 52.53 218 GLY A N 1
ATOM 1789 C CA . GLY A 1 218 ? -8.565 -15.257 25.027 1.00 52.53 218 GLY A CA 1
ATOM 1790 C C . GLY A 1 218 ? -9.208 -16.323 25.921 1.00 52.53 218 GLY A C 1
ATOM 1791 O O . GLY A 1 218 ? -8.841 -16.439 27.094 1.00 52.53 218 GLY A O 1
ATOM 1792 N N . ASP A 1 219 ? -10.096 -17.151 25.366 1.00 49.28 219 ASP A N 1
ATOM 1793 C CA . ASP A 1 219 ? -10.835 -18.168 26.129 1.00 49.28 219 ASP A CA 1
ATOM 1794 C C . ASP A 1 219 ? -9.945 -19.340 26.576 1.00 49.28 219 ASP A C 1
ATOM 1796 O O . ASP A 1 219 ? -10.102 -19.855 27.686 1.00 49.28 219 ASP A O 1
ATOM 1800 N N . THR A 1 220 ? -8.927 -19.710 25.792 1.00 46.50 220 THR A N 1
ATOM 1801 C CA . THR A 1 220 ? -7.999 -20.803 26.156 1.00 46.50 220 THR A CA 1
ATOM 1802 C C . THR A 1 220 ? -7.073 -20.476 27.334 1.00 46.50 220 THR A C 1
ATOM 1804 O O . THR A 1 220 ? -6.504 -21.382 27.946 1.00 46.50 220 THR A O 1
ATOM 1807 N N . SER A 1 221 ? -6.949 -19.198 27.703 1.00 45.78 221 SER A N 1
ATOM 1808 C CA . SER A 1 221 ? -6.139 -18.749 28.843 1.00 45.78 221 SER A CA 1
ATOM 1809 C C . SER A 1 221 ? -6.909 -18.659 30.170 1.00 45.78 221 SER A C 1
ATOM 1811 O O . SER A 1 221 ? -6.306 -18.369 31.204 1.00 45.78 221 SER A O 1
ATOM 1813 N N . SER A 1 222 ? -8.218 -18.947 30.166 1.00 45.56 222 SER A N 1
ATOM 1814 C CA . SER A 1 222 ? -9.094 -18.811 31.342 1.00 45.56 222 SER A CA 1
ATOM 1815 C C . SER A 1 222 ? -9.408 -20.112 32.100 1.00 45.56 222 SER A C 1
ATOM 1817 O O . SER A 1 222 ? -9.997 -20.045 33.176 1.00 45.56 222 SER A O 1
ATOM 1819 N N . ASP A 1 223 ? -8.922 -21.268 31.632 1.00 42.59 223 ASP A N 1
ATOM 1820 C CA . ASP A 1 223 ? -9.261 -22.590 32.199 1.00 42.59 223 ASP A CA 1
ATOM 1821 C C . ASP A 1 223 ? -8.136 -23.288 32.993 1.00 42.59 223 ASP A C 1
ATOM 1823 O O . ASP A 1 223 ? -8.200 -24.487 33.254 1.00 42.59 223 ASP A O 1
ATOM 1827 N N . ASN A 1 224 ? -7.116 -22.555 33.449 1.00 39.00 224 ASN A N 1
ATOM 1828 C CA . ASN A 1 224 ? -6.135 -23.084 34.409 1.00 39.00 224 ASN A CA 1
ATOM 1829 C C . ASN A 1 224 ? -6.138 -22.254 35.701 1.00 39.00 224 ASN A C 1
ATOM 1831 O O . ASN A 1 224 ? -5.234 -21.448 35.934 1.00 39.00 224 ASN A O 1
ATOM 1835 N N . ALA A 1 225 ? -7.168 -22.464 36.525 1.00 34.66 225 ALA A N 1
ATOM 1836 C CA . ALA A 1 225 ? -7.227 -22.057 37.930 1.00 34.66 225 ALA A CA 1
ATOM 1837 C C . ALA A 1 225 ? -7.222 -23.290 38.843 1.00 34.66 225 ALA A C 1
ATOM 1839 O O . ALA A 1 225 ? -7.929 -24.269 38.514 1.00 34.66 225 ALA A O 1
#

Foldseek 3Di:
DLCVLLPPDPVRVVLLVVLLVLLVVPDPPPDDDDSSLLSNLLSVCVVPVVQSVCLLVLVFWDADPVRHTDGPLVVLCVSRVVPFDWDKDFDACCVVDQAAQADVDGGHGDPDGGDIETHGPSLVSSLSSCLAHPVPPVDDSCSVPDDLPPGDDDNLNSLSVVSVVVVVVDDPPPPDPPHHSVSSVVSNVCVVSVVSVCHSVNSVVSSVVSVVVVVVVVVVVPPDD

Mean predicted aligned error: 8.83 Å

Secondary structure (DSSP, 8-state):
-HHHHTT--HHHHHHHHHHHHHHHHHSPTT----HHHHHHHHHHHHH-HHHHHHHHTT----B-TTS-B-HHHHHHHHHHTT---EEEEEE-HHHH-SEE--TTS--EEP-PPSEEEEEEHHHHHHHHHHHHSTT-SS-----TTS--TT--S-HHHHHHHHHHHHHHH--TT--PSSBTTHHHHHHHHHHHTTGGGS-HHHHHHHHHHHHHHHHHHHHHTSS--

Nearest PDB structures (foldseek):
  3hjz-assembly1_A  TM=4.855E-01  e=1.857E+00  Prochlorococcus marinus str. MIT 9312

Solvent-accessible surface area (backbone atoms only — not comparable to full-atom values): 13158 Å² total; per-residue (Å²): 103,72,52,58,75,71,62,50,52,74,68,56,43,50,52,54,52,50,31,51,54,54,38,62,73,70,51,63,89,89,68,81,79,62,64,69,57,52,52,51,52,49,51,39,38,72,75,36,49,69,60,33,52,28,55,75,67,63,68,47,80,34,60,50,99,83,71,44,82,45,29,64,54,46,45,50,47,64,79,42,66,86,54,87,54,58,46,77,46,75,50,49,50,41,77,84,39,47,43,34,54,24,77,94,57,64,67,39,79,43,80,60,68,70,46,47,19,33,25,54,44,57,57,54,53,38,28,54,49,45,58,57,30,80,74,46,79,81,58,72,77,53,70,84,79,67,86,70,84,85,63,70,68,56,76,48,26,35,40,33,39,52,54,51,54,51,59,72,66,54,55,99,78,70,78,62,80,68,32,78,60,23,49,51,50,50,52,34,51,36,49,73,67,49,53,83,74,60,48,53,66,60,52,48,52,47,50,50,49,25,57,53,51,54,54,59,61,52,58,71,70,69,79,84,127

Radius of gyration: 19.6 Å; Cα contacts (8 Å, |Δi|>4): 252; chains: 1; bounding box: 46×48×66 Å